Protein AF-A0A2Z6MGK1-F1 (afdb_monomer)

Mean predicted aligned error: 8.7 Å

Organism: Trifolium subterraneum (NCBI:txid3900)

Nearest PDB structures (foldseek):
  9im6-assembly1_A  TM=7.424E-01  e=1.463E-05  Homo sapiens
  3w3z-assembly1_A  TM=7.748E-01  e=2.258E-05  Saccharomyces cerevisiae S288C
  3w3u-assembly1_A  TM=7.635E-01  e=3.017E-05  Saccharomyces cerevisiae S288C
  4zj7-assembly1_A  TM=7.653E-01  e=4.438E-05  Saccharomyces cerevisiae S288C
  3w3w-assembly1_A  TM=7.683E-01  e=4.438E-05  Saccharomyces cerevisiae S288C

Structure (mmCIF, N/CA/C/O backbone):
data_AF-A0A2Z6MGK1-F1
#
_entry.id   AF-A0A2Z6MGK1-F1
#
loop_
_atom_site.group_PDB
_atom_site.id
_atom_site.type_symbol
_atom_site.label_atom_id
_atom_site.label_alt_id
_atom_site.label_comp_id
_atom_site.label_asym_id
_atom_site.label_entity_id
_atom_site.label_seq_id
_atom_site.pdbx_PDB_ins_code
_atom_site.Cartn_x
_atom_site.Cartn_y
_atom_site.Cartn_z
_atom_site.occupancy
_atom_site.B_iso_or_equiv
_atom_site.auth_seq_id
_atom_site.auth_comp_id
_atom_site.auth_asym_id
_atom_site.auth_atom_id
_atom_site.pdbx_PDB_model_num
ATOM 1 N N . MET A 1 1 ? -13.375 19.382 -3.356 1.00 45.50 1 MET A N 1
ATOM 2 C CA . MET A 1 1 ? -12.103 20.126 -3.202 1.00 45.50 1 MET A CA 1
ATOM 3 C C . MET A 1 1 ? -10.898 19.274 -3.590 1.00 45.50 1 MET A C 1
ATOM 5 O O . MET A 1 1 ? -10.091 19.755 -4.365 1.00 45.50 1 MET A O 1
ATOM 9 N N . MET A 1 2 ? -10.796 18.005 -3.173 1.00 50.22 2 MET A N 1
ATOM 10 C CA . MET A 1 2 ? -9.669 17.155 -3.601 1.00 50.22 2 MET A CA 1
ATOM 11 C C . MET A 1 2 ? -9.679 16.701 -5.052 1.00 50.22 2 MET A C 1
ATOM 13 O O . MET A 1 2 ? -8.618 16.703 -5.658 1.00 50.22 2 MET A O 1
ATOM 17 N N . VAL A 1 3 ? -10.850 16.485 -5.656 1.00 50.69 3 VAL A N 1
ATOM 18 C CA . VAL A 1 3 ? -10.942 16.328 -7.119 1.00 50.69 3 VAL A CA 1
ATOM 19 C C . VAL A 1 3 ? -10.303 17.524 -7.834 1.00 50.69 3 VAL A C 1
ATOM 21 O O . VAL A 1 3 ? -9.655 17.346 -8.855 1.00 50.69 3 VAL A O 1
ATOM 24 N N . ALA A 1 4 ? -10.397 18.737 -7.271 1.00 45.44 4 ALA A N 1
ATOM 25 C CA . ALA A 1 4 ? -9.738 19.919 -7.823 1.00 45.44 4 ALA A CA 1
ATOM 26 C C . ALA A 1 4 ? -8.224 19.935 -7.553 1.00 45.44 4 ALA A C 1
ATOM 28 O O . ALA A 1 4 ? -7.493 20.361 -8.430 1.00 45.44 4 ALA A O 1
ATOM 29 N N . VAL A 1 5 ? -7.733 19.432 -6.411 1.00 57.56 5 VAL A N 1
ATOM 30 C CA . VAL A 1 5 ? -6.284 19.297 -6.141 1.00 57.56 5 VAL A CA 1
ATOM 31 C C . VAL A 1 5 ? -5.652 18.265 -7.079 1.00 57.56 5 VAL A C 1
ATOM 33 O O . VAL A 1 5 ? -4.648 18.567 -7.715 1.00 57.56 5 VAL A O 1
ATOM 36 N N . PHE A 1 6 ? -6.274 17.097 -7.257 1.00 56.59 6 PHE A N 1
ATOM 37 C CA . PHE A 1 6 ? -5.811 16.079 -8.206 1.00 56.59 6 PHE A CA 1
ATOM 38 C C . PHE A 1 6 ? -5.975 16.520 -9.672 1.00 56.59 6 PHE A C 1
ATOM 40 O O . PHE A 1 6 ? -5.095 16.264 -10.491 1.00 56.59 6 PHE A O 1
ATOM 47 N N . SER A 1 7 ? -7.030 17.277 -10.004 1.00 52.50 7 SER A N 1
ATOM 48 C CA . SER A 1 7 ? -7.191 17.879 -11.341 1.00 52.50 7 SER A CA 1
ATOM 49 C C . SER A 1 7 ? -6.194 19.015 -11.611 1.00 52.50 7 SER A C 1
ATOM 51 O O . SER A 1 7 ? -5.729 19.158 -12.738 1.00 52.50 7 SER A O 1
ATOM 53 N N . LEU A 1 8 ? -5.832 19.810 -10.597 1.00 50.56 8 LEU A N 1
ATOM 54 C CA . LEU A 1 8 ? -4.801 20.852 -10.693 1.00 50.56 8 LEU A CA 1
ATOM 55 C C . LEU A 1 8 ? -3.413 20.234 -10.851 1.00 50.56 8 LEU A C 1
ATOM 57 O O . LEU A 1 8 ? -2.628 20.698 -11.670 1.00 50.56 8 LEU A O 1
ATOM 61 N N . LEU A 1 9 ? -3.139 19.143 -10.140 1.00 55.28 9 LEU A N 1
ATOM 62 C CA . LEU A 1 9 ? -1.920 18.360 -10.308 1.00 55.28 9 LEU A CA 1
ATOM 63 C C . LEU A 1 9 ? -1.792 17.788 -11.732 1.00 55.28 9 LEU A C 1
ATOM 65 O O . LEU A 1 9 ? -0.699 17.766 -12.285 1.00 55.28 9 LEU A O 1
ATOM 69 N N . HIS A 1 10 ? -2.901 17.414 -12.377 1.00 52.56 10 HIS A N 1
ATOM 70 C CA . HIS A 1 10 ? -2.896 16.987 -13.780 1.00 52.56 10 HIS A CA 1
ATOM 71 C C . HIS A 1 10 ? -2.558 18.100 -14.793 1.00 52.56 10 HIS A C 1
ATOM 73 O O . HIS A 1 10 ? -2.138 17.780 -15.905 1.00 52.56 10 HIS A O 1
ATOM 79 N N . GLY A 1 11 ? -2.743 19.378 -14.436 1.00 51.94 11 GLY A N 1
ATOM 80 C CA . GLY A 1 11 ? -2.541 20.532 -15.324 1.00 51.94 11 GLY A CA 1
ATOM 81 C C . GLY A 1 11 ? -1.277 21.367 -15.071 1.00 51.94 11 GLY A C 1
ATOM 82 O O . GLY A 1 11 ? -0.992 22.260 -15.866 1.00 51.94 11 GLY A O 1
ATOM 83 N N . TYR A 1 12 ? -0.534 21.112 -13.990 1.00 55.19 12 TYR A N 1
ATOM 84 C CA . TYR A 1 12 ? 0.643 21.895 -13.582 1.00 55.19 12 TYR A CA 1
ATOM 85 C C . TYR A 1 12 ? 1.981 21.223 -13.936 1.00 55.19 12 TYR A C 1
ATOM 87 O O . TYR A 1 12 ? 2.057 20.020 -14.189 1.00 55.19 12 TYR A O 1
ATOM 95 N N . GLU A 1 13 ? 3.062 22.013 -13.935 1.00 56.56 13 GLU A N 1
ATOM 96 C CA . GLU A 1 13 ? 4.429 21.497 -14.055 1.00 56.56 13 GLU A CA 1
ATOM 97 C C . GLU A 1 13 ? 4.721 20.437 -12.990 1.00 56.56 13 GLU A C 1
ATOM 99 O O . GLU A 1 13 ? 4.390 20.589 -11.810 1.00 56.56 13 GLU A O 1
ATOM 104 N N . ARG A 1 14 ? 5.422 19.375 -13.405 1.00 63.38 14 ARG A N 1
ATOM 105 C CA . ARG A 1 14 ? 5.748 18.236 -12.539 1.00 63.38 14 ARG A CA 1
ATOM 106 C C . ARG A 1 14 ? 6.573 18.617 -11.292 1.00 63.38 14 ARG A C 1
ATOM 108 O O . ARG A 1 14 ? 6.622 17.859 -10.328 1.00 63.38 14 ARG A O 1
ATOM 115 N N . SER A 1 15 ? 7.179 19.801 -11.286 1.00 66.19 15 S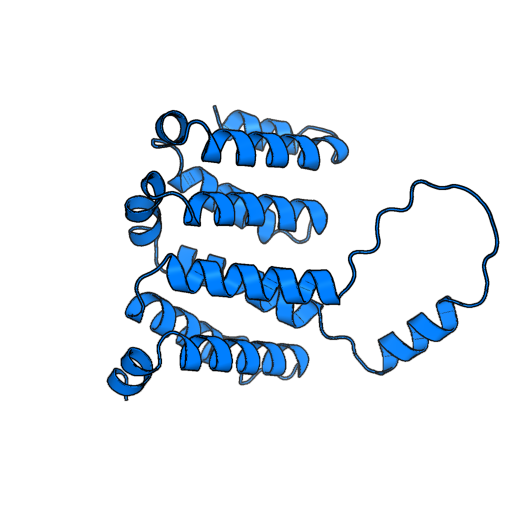ER A N 1
ATOM 116 C CA . SER A 1 15 ? 7.932 20.377 -10.167 1.00 66.19 15 SER A CA 1
ATOM 117 C C . SER A 1 15 ? 7.080 20.608 -8.908 1.00 66.19 15 SER A C 1
ATOM 119 O O . SER A 1 15 ? 7.596 20.508 -7.795 1.00 66.19 15 SER A O 1
ATOM 121 N N . TYR A 1 16 ? 5.770 20.850 -9.045 1.00 74.06 16 TYR A N 1
ATOM 122 C CA . TYR A 1 16 ? 4.895 21.160 -7.906 1.00 74.06 16 TYR A CA 1
ATOM 123 C C . TYR A 1 16 ? 4.369 19.934 -7.154 1.00 74.06 16 TYR A C 1
ATOM 125 O O . TYR A 1 16 ? 3.950 20.074 -6.002 1.00 74.06 16 TYR A O 1
ATOM 133 N N . PHE A 1 17 ? 4.414 18.735 -7.751 1.00 76.94 17 PHE A N 1
ATOM 134 C CA . PHE A 1 17 ? 3.901 17.513 -7.114 1.00 76.94 17 PHE A CA 1
ATOM 135 C C . PHE A 1 17 ? 4.553 17.251 -5.763 1.00 76.94 17 PHE A C 1
ATOM 137 O O . PHE A 1 17 ? 3.863 16.905 -4.805 1.00 76.94 17 PHE A O 1
ATOM 144 N N . LYS A 1 18 ? 5.870 17.460 -5.670 1.00 80.69 18 LYS A N 1
ATOM 145 C CA . LYS A 1 18 ? 6.619 17.214 -4.440 1.00 80.69 18 LYS A CA 1
ATOM 146 C C . LYS A 1 18 ? 6.103 18.055 -3.278 1.00 80.69 18 LYS A C 1
ATOM 148 O O . LYS A 1 18 ? 5.791 17.525 -2.213 1.00 80.69 18 LYS A O 1
ATOM 153 N N . SER A 1 19 ? 5.968 19.357 -3.507 1.00 82.94 19 SER A N 1
ATOM 154 C CA . SER A 1 19 ? 5.440 20.285 -2.509 1.00 82.94 19 SER A CA 1
ATOM 155 C C . SER A 1 19 ? 3.975 19.987 -2.193 1.00 82.94 19 SER A C 1
ATOM 157 O O . SER A 1 19 ? 3.603 19.976 -1.026 1.00 82.94 19 SER A O 1
ATOM 159 N N . ALA A 1 20 ? 3.155 19.679 -3.201 1.00 85.06 20 ALA A N 1
ATOM 160 C CA . ALA A 1 20 ? 1.738 19.380 -3.007 1.00 85.06 20 ALA A CA 1
ATOM 161 C C . ALA A 1 20 ? 1.513 18.133 -2.136 1.00 85.06 20 ALA A C 1
ATOM 163 O O . ALA A 1 20 ? 0.765 18.201 -1.163 1.00 85.06 20 ALA A O 1
ATOM 164 N N . PHE A 1 21 ? 2.188 17.016 -2.430 1.00 89.06 21 PHE A N 1
ATOM 165 C CA . PHE A 1 21 ? 2.108 15.819 -1.588 1.00 89.06 21 PHE A CA 1
ATOM 166 C C . PHE A 1 21 ? 2.680 16.065 -0.192 1.00 89.06 21 PHE A C 1
ATOM 168 O O . PHE A 1 21 ? 2.084 15.624 0.787 1.00 89.06 21 PHE A O 1
ATOM 175 N N . GLY A 1 22 ? 3.773 16.827 -0.081 1.00 87.81 22 GLY A N 1
ATOM 176 C CA . GLY A 1 22 ? 4.326 17.229 1.212 1.00 87.81 22 GLY A CA 1
ATOM 177 C C . GLY A 1 22 ? 3.323 17.998 2.079 1.00 87.81 22 GLY A C 1
ATOM 178 O O . GLY A 1 22 ? 3.182 17.699 3.263 1.00 87.81 22 GLY A O 1
ATOM 179 N N . GLU A 1 23 ? 2.586 18.952 1.505 1.00 89.31 23 GLU A N 1
ATOM 180 C CA . GLU A 1 23 ? 1.540 19.692 2.222 1.00 89.31 23 GLU A CA 1
ATOM 181 C C . GLU A 1 23 ? 0.312 18.824 2.535 1.00 89.31 23 GLU A C 1
ATOM 183 O O . GLU A 1 23 ? -0.246 18.933 3.625 1.00 89.31 23 GLU A O 1
ATOM 188 N N . LEU A 1 24 ? -0.083 17.913 1.638 1.00 91.00 24 LEU A N 1
ATOM 189 C CA . LEU A 1 24 ? -1.175 16.969 1.905 1.00 91.00 24 LEU A CA 1
ATOM 190 C C . LEU A 1 24 ? -0.844 16.018 3.058 1.00 91.00 24 LEU A C 1
ATOM 192 O O . LEU A 1 24 ? -1.697 15.797 3.913 1.00 91.00 24 LEU A O 1
ATOM 196 N N . ILE A 1 25 ? 0.385 15.499 3.119 1.00 91.25 25 ILE A N 1
ATOM 197 C CA . ILE A 1 25 ? 0.849 14.655 4.228 1.00 91.25 25 ILE A CA 1
ATOM 198 C C . ILE A 1 25 ? 0.766 15.435 5.545 1.00 91.25 25 ILE A C 1
ATOM 200 O O . ILE A 1 25 ? 0.183 14.947 6.511 1.00 91.25 25 ILE A O 1
ATOM 204 N N . LYS A 1 26 ? 1.273 16.677 5.575 1.00 91.31 26 LYS A N 1
ATOM 205 C CA . LYS A 1 26 ? 1.176 17.545 6.761 1.00 91.31 26 LYS A CA 1
ATOM 206 C C . LYS A 1 26 ? -0.276 17.802 7.165 1.00 91.31 26 LYS A C 1
ATOM 208 O O . LYS A 1 26 ? -0.586 17.746 8.350 1.00 91.31 26 LYS A O 1
ATOM 213 N N . LEU A 1 27 ? -1.157 18.072 6.200 1.00 91.44 27 LEU A N 1
ATOM 214 C CA . LEU A 1 27 ? -2.574 18.336 6.451 1.00 91.44 27 LEU A CA 1
ATOM 215 C C . LEU A 1 27 ? -3.288 17.107 7.019 1.00 91.44 27 LEU A C 1
ATOM 217 O O . LEU A 1 27 ? -4.038 17.240 7.981 1.00 91.44 27 LEU A O 1
ATOM 221 N N . VAL A 1 28 ? -3.036 15.924 6.453 1.00 92.31 28 VAL A N 1
ATOM 222 C CA . VAL A 1 28 ? -3.571 14.648 6.949 1.00 92.31 28 VAL A CA 1
ATOM 223 C C . VAL A 1 28 ? -3.164 14.422 8.400 1.00 92.31 28 VAL A C 1
ATOM 225 O O . VAL A 1 28 ? -4.015 14.068 9.210 1.00 92.31 28 VAL A O 1
ATOM 228 N N . SER A 1 29 ? -1.903 14.681 8.749 1.00 90.12 29 SER A N 1
ATOM 229 C CA . SER A 1 29 ? -1.419 14.526 10.123 1.00 90.12 29 SER A CA 1
ATOM 230 C C . SER A 1 29 ? -1.933 15.600 11.087 1.00 90.12 29 SER A C 1
ATOM 232 O O . SER A 1 29 ? -2.137 15.303 12.260 1.00 90.12 29 SER A O 1
ATOM 234 N N . ALA A 1 30 ? -2.113 16.842 10.630 1.00 92.62 30 ALA A N 1
ATOM 235 C CA . ALA A 1 30 ? -2.517 17.954 11.489 1.00 92.62 30 ALA A CA 1
ATOM 236 C C . ALA A 1 30 ? -4.033 18.009 11.723 1.00 92.62 30 ALA A C 1
ATOM 238 O O . ALA A 1 30 ? -4.471 18.260 12.840 1.00 92.62 30 ALA A O 1
ATOM 239 N N . GLU A 1 31 ? -4.830 17.784 10.676 1.00 92.12 31 GLU A N 1
ATOM 240 C CA . GLU A 1 31 ? -6.279 18.011 10.677 1.00 92.12 31 GLU A CA 1
ATOM 241 C C . GLU A 1 31 ? -7.048 16.871 9.966 1.00 92.12 31 GLU A C 1
ATOM 243 O O . GLU A 1 31 ? -7.826 17.119 9.033 1.00 92.12 31 GLU A O 1
ATOM 248 N N . PRO A 1 32 ? -6.895 15.597 10.392 1.00 90.00 32 PRO A N 1
ATOM 249 C CA . PRO A 1 32 ? -7.557 14.462 9.740 1.00 90.00 32 PRO A CA 1
ATOM 250 C C . PRO A 1 32 ? -9.088 14.583 9.739 1.00 90.00 32 PRO A C 1
ATOM 252 O O . PRO A 1 32 ? -9.760 14.128 8.811 1.00 90.00 32 PRO A O 1
ATOM 255 N N . GLY A 1 33 ? -9.661 15.262 10.738 1.00 89.69 33 GLY A N 1
ATOM 256 C CA . GLY A 1 33 ? -11.102 15.500 10.832 1.00 89.69 33 GLY A CA 1
ATOM 257 C C . GLY A 1 33 ? -11.686 16.247 9.626 1.00 89.69 33 GLY A C 1
ATOM 258 O O . GLY A 1 33 ? -12.793 15.921 9.196 1.00 89.69 33 GLY A O 1
ATOM 259 N N . LEU A 1 34 ? -10.938 17.187 9.034 1.00 88.62 34 LEU A N 1
ATOM 260 C CA . LEU A 1 34 ? -11.378 17.945 7.853 1.00 88.62 34 LEU A CA 1
ATOM 261 C C . LEU A 1 34 ? -11.441 17.079 6.592 1.00 88.62 34 LEU A C 1
ATOM 263 O O . LEU A 1 34 ? -12.236 17.339 5.687 1.00 88.62 34 LEU A O 1
ATOM 267 N N . LEU A 1 35 ? -10.601 16.048 6.534 1.00 89.38 35 LEU A N 1
ATOM 268 C CA . LEU A 1 35 ? -10.462 15.174 5.375 1.00 89.38 35 LEU A CA 1
ATOM 269 C C . LEU A 1 35 ? -11.337 13.928 5.467 1.00 89.38 35 LEU A C 1
ATOM 271 O O . LEU A 1 35 ? -11.578 13.299 4.439 1.00 89.38 35 LEU A O 1
ATOM 275 N N . LYS A 1 36 ? -11.861 13.603 6.656 1.00 88.88 36 LYS A N 1
ATOM 276 C CA . LYS A 1 36 ? -12.660 12.400 6.933 1.00 88.88 36 LYS A CA 1
ATOM 277 C C . LYS A 1 36 ? -13.704 12.048 5.859 1.00 88.88 36 LYS A C 1
ATOM 279 O O . LYS A 1 36 ? -13.751 10.879 5.480 1.00 88.88 36 LYS A O 1
ATOM 284 N N . PRO A 1 37 ? -14.500 12.993 5.311 1.00 89.50 37 PRO A N 1
ATOM 285 C CA . PRO A 1 37 ? -15.494 12.671 4.280 1.00 89.50 37 PRO A CA 1
ATOM 286 C C . PRO A 1 37 ? -14.901 12.179 2.954 1.00 89.50 37 PRO A C 1
ATOM 288 O O . PRO A 1 37 ? -15.619 11.605 2.146 1.00 89.50 37 PRO A O 1
ATOM 291 N N . TYR A 1 38 ? -13.616 12.430 2.719 1.00 89.94 38 TYR A N 1
ATOM 292 C CA . TYR A 1 38 ? -12.948 12.216 1.442 1.00 89.94 38 TYR A CA 1
ATOM 293 C C . TYR A 1 38 ? -11.796 11.206 1.521 1.00 89.94 38 TYR A C 1
ATOM 295 O O . TYR A 1 38 ? -11.180 10.908 0.505 1.00 89.94 38 TYR A O 1
ATOM 303 N N . MET A 1 39 ? -11.472 10.692 2.711 1.00 90.00 39 MET A N 1
ATOM 304 C CA . MET A 1 39 ? -10.295 9.845 2.932 1.00 90.00 39 MET A CA 1
ATOM 305 C C . MET A 1 39 ? -10.276 8.585 2.058 1.00 90.00 39 MET A C 1
ATOM 307 O O . MET A 1 39 ? -9.217 8.197 1.578 1.00 90.00 39 MET A O 1
ATOM 311 N N . SER A 1 40 ? -11.431 7.960 1.817 1.00 92.19 40 SER A N 1
ATOM 312 C CA . SER A 1 40 ? -11.501 6.794 0.926 1.00 92.19 40 SER A CA 1
ATOM 313 C C . SER A 1 40 ? -11.075 7.161 -0.497 1.00 92.19 40 SER A C 1
ATOM 315 O O . SER A 1 40 ? -10.244 6.474 -1.088 1.00 92.19 40 SER A O 1
ATOM 317 N N . ASP A 1 41 ? -11.595 8.270 -1.025 1.00 91.50 41 ASP A N 1
ATOM 318 C CA . ASP A 1 41 ? -11.249 8.749 -2.366 1.00 91.50 41 ASP A CA 1
ATOM 319 C C . ASP A 1 41 ? -9.771 9.154 -2.436 1.00 91.50 41 ASP A C 1
ATO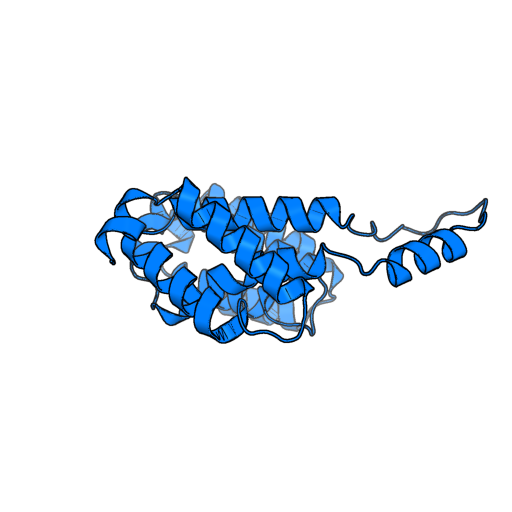M 321 O O . ASP A 1 41 ? -9.097 8.817 -3.401 1.00 91.50 41 ASP A O 1
ATOM 325 N N . MET A 1 42 ? -9.221 9.765 -1.375 1.00 92.44 42 MET A N 1
ATOM 326 C CA . MET A 1 42 ? -7.783 10.069 -1.292 1.00 92.44 42 MET A CA 1
ATOM 327 C C . MET A 1 42 ? -6.914 8.841 -1.465 1.00 92.44 42 MET A C 1
ATOM 329 O O . MET A 1 42 ? -5.933 8.892 -2.200 1.00 92.44 42 MET A O 1
ATOM 333 N N . VAL A 1 43 ? -7.241 7.764 -0.747 1.00 94.94 43 VAL A N 1
ATOM 334 C CA . VAL A 1 43 ? -6.466 6.526 -0.807 1.00 94.94 43 VAL A CA 1
ATOM 335 C C . VAL A 1 43 ? -6.514 5.967 -2.223 1.00 94.94 43 VAL A C 1
ATOM 337 O O . VAL A 1 43 ? -5.478 5.566 -2.743 1.00 94.94 43 VAL A O 1
ATOM 340 N N . LEU A 1 44 ? -7.683 5.985 -2.868 1.00 94.81 44 LEU A N 1
ATOM 341 C CA . LEU A 1 44 ? -7.848 5.500 -4.237 1.00 94.81 44 LEU A CA 1
ATOM 342 C C . LEU A 1 44 ? -7.084 6.354 -5.258 1.00 94.81 44 LEU A C 1
ATOM 344 O O . LEU A 1 44 ? -6.351 5.795 -6.074 1.00 94.81 44 LEU A O 1
ATOM 348 N N . ASP A 1 45 ? -7.208 7.679 -5.181 1.00 92.0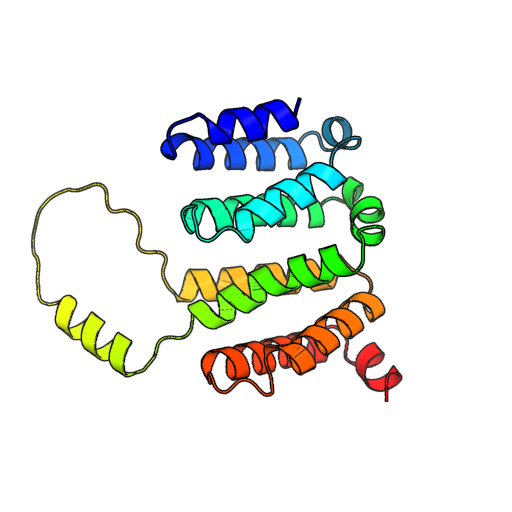6 45 ASP A N 1
ATOM 349 C CA . ASP A 1 45 ? -6.535 8.623 -6.078 1.00 92.06 45 ASP A CA 1
ATOM 350 C C . ASP A 1 45 ? -5.009 8.537 -5.920 1.00 92.06 45 ASP A C 1
ATOM 352 O O . ASP A 1 45 ? -4.266 8.417 -6.898 1.00 92.06 45 ASP A O 1
ATOM 356 N N . ALA A 1 46 ? -4.521 8.535 -4.676 1.00 94.00 46 ALA A N 1
ATOM 357 C CA . ALA A 1 46 ? -3.098 8.423 -4.378 1.00 94.00 46 ALA A CA 1
ATOM 358 C C . ALA A 1 46 ? -2.529 7.061 -4.803 1.00 94.00 46 ALA A C 1
ATOM 360 O O . ALA A 1 46 ? -1.440 7.000 -5.377 1.00 94.00 46 ALA A O 1
ATOM 361 N N . LEU A 1 47 ? -3.277 5.973 -4.595 1.00 95.88 47 LEU A N 1
ATOM 362 C CA . LEU A 1 47 ? -2.902 4.639 -5.060 1.00 95.88 47 LEU A CA 1
ATOM 363 C C . LEU A 1 47 ? -2.833 4.572 -6.589 1.00 95.88 47 LEU A C 1
ATOM 365 O O . LEU A 1 47 ? -1.869 4.040 -7.133 1.00 95.88 47 LEU A O 1
ATOM 369 N N . GLN A 1 48 ? -3.797 5.166 -7.293 1.00 93.38 48 GLN A N 1
ATOM 370 C CA . GLN A 1 48 ? -3.778 5.231 -8.753 1.00 93.38 48 GLN A CA 1
ATOM 371 C C . GLN A 1 48 ? -2.549 5.988 -9.278 1.00 93.38 48 GLN A C 1
ATOM 373 O O . GLN A 1 48 ? -1.954 5.580 -10.277 1.00 93.38 48 GLN A O 1
ATOM 378 N N . ILE A 1 49 ? -2.131 7.064 -8.604 1.00 91.38 49 ILE A N 1
ATOM 379 C CA . ILE A 1 49 ? -0.897 7.787 -8.947 1.00 91.38 49 ILE A CA 1
ATOM 380 C C . ILE A 1 49 ? 0.335 6.925 -8.655 1.00 91.38 49 ILE A C 1
ATOM 382 O O . ILE A 1 49 ? 1.230 6.849 -9.496 1.00 91.38 49 ILE A O 1
ATOM 386 N N . ALA A 1 50 ? 0.374 6.241 -7.509 1.00 93.25 50 ALA A N 1
ATOM 387 C CA . ALA A 1 50 ? 1.481 5.366 -7.125 1.00 93.25 50 ALA A CA 1
ATOM 388 C C . ALA A 1 50 ? 1.688 4.186 -8.096 1.00 93.25 50 ALA A C 1
ATOM 390 O O . ALA A 1 50 ? 2.814 3.727 -8.285 1.00 93.25 50 ALA A O 1
ATOM 391 N N . GLU A 1 51 ? 0.622 3.714 -8.742 1.00 92.56 51 GLU A N 1
ATOM 392 C CA . GLU A 1 51 ? 0.660 2.630 -9.731 1.00 92.56 51 GLU A CA 1
ATOM 393 C C . GLU A 1 51 ? 0.991 3.096 -11.158 1.00 92.56 51 GLU A C 1
ATOM 395 O O . GLU A 1 51 ? 1.321 2.272 -12.015 1.00 92.56 51 GLU A O 1
ATOM 400 N N . ASN A 1 52 ? 0.900 4.397 -11.440 1.00 88.19 52 ASN A N 1
ATOM 401 C CA . ASN A 1 52 ? 1.017 4.929 -12.791 1.00 88.19 52 ASN A CA 1
ATOM 402 C C . ASN A 1 52 ? 2.486 5.060 -13.227 1.00 88.19 52 ASN A C 1
ATOM 404 O O . ASN A 1 52 ? 3.208 5.951 -12.786 1.00 88.19 52 ASN A O 1
ATOM 408 N N . SER A 1 53 ? 2.923 4.227 -14.173 1.00 85.25 53 SER A N 1
ATOM 409 C CA . SER A 1 53 ? 4.282 4.284 -14.734 1.00 85.25 53 SER A CA 1
ATOM 410 C C . SER A 1 53 ? 4.562 5.524 -15.603 1.00 85.25 53 SER A C 1
ATOM 412 O O . SER A 1 53 ? 5.693 5.719 -16.032 1.00 85.25 53 SER A O 1
ATOM 414 N N . GLY A 1 54 ? 3.555 6.355 -15.893 1.00 81.44 54 GLY A N 1
ATOM 415 C CA . GLY A 1 54 ? 3.680 7.598 -16.664 1.00 81.44 54 GLY A CA 1
ATOM 416 C C . GLY A 1 54 ? 4.090 8.835 -15.849 1.00 81.44 54 GLY A C 1
ATOM 417 O O . GLY A 1 54 ? 4.358 9.889 -16.441 1.00 81.44 54 GLY A O 1
ATOM 418 N N . VAL A 1 55 ? 4.141 8.731 -14.515 1.00 83.50 55 VAL A N 1
ATOM 419 C CA . VAL A 1 55 ? 4.650 9.781 -13.611 1.00 83.50 55 VAL A CA 1
ATOM 420 C C . VAL A 1 55 ? 6.002 9.378 -13.011 1.00 83.50 55 VAL A C 1
ATOM 422 O O . VAL A 1 55 ? 6.368 8.205 -13.038 1.00 83.50 55 VAL A O 1
ATOM 425 N N . SER A 1 56 ? 6.765 10.349 -12.496 1.00 85.56 56 SER A N 1
ATOM 426 C CA . SER A 1 56 ? 8.107 10.086 -11.956 1.00 85.56 56 SER A CA 1
ATOM 427 C C . SER A 1 56 ? 8.072 9.203 -10.707 1.00 85.56 56 SER A C 1
ATOM 429 O O . SER A 1 56 ? 7.121 9.261 -9.926 1.00 85.56 56 SER A O 1
ATOM 431 N N . ASP A 1 57 ? 9.141 8.436 -10.486 1.00 86.12 57 ASP A N 1
ATOM 432 C CA . ASP A 1 57 ? 9.285 7.534 -9.335 1.00 86.12 57 ASP A CA 1
ATOM 433 C C . ASP A 1 57 ? 9.113 8.260 -7.992 1.00 86.12 57 ASP A C 1
ATOM 435 O O . ASP A 1 57 ? 8.385 7.777 -7.125 1.00 86.12 57 ASP A O 1
ATOM 439 N N . GLU A 1 58 ? 9.688 9.459 -7.858 1.00 86.75 58 GLU A N 1
ATOM 440 C CA . GLU A 1 58 ? 9.508 10.339 -6.694 1.00 86.75 58 GLU A CA 1
ATOM 441 C C . GLU A 1 58 ? 8.025 10.691 -6.478 1.00 86.75 58 GLU A C 1
ATOM 443 O O . GLU A 1 58 ? 7.524 10.638 -5.357 1.00 86.75 58 GLU A O 1
ATOM 448 N N . THR A 1 59 ? 7.281 11.000 -7.548 1.00 87.06 59 THR A N 1
ATOM 449 C CA . THR A 1 59 ? 5.848 11.327 -7.448 1.00 87.06 59 THR A CA 1
ATOM 450 C C . THR A 1 59 ? 5.042 10.116 -6.988 1.00 87.06 59 THR A C 1
ATOM 452 O O . THR A 1 59 ? 4.182 10.246 -6.119 1.00 87.06 59 THR A O 1
ATOM 455 N N . ARG A 1 60 ? 5.337 8.925 -7.527 1.00 91.06 60 ARG A N 1
ATOM 456 C CA . ARG A 1 60 ? 4.682 7.681 -7.094 1.00 91.06 60 ARG A CA 1
ATOM 457 C C . ARG A 1 60 ? 4.982 7.375 -5.630 1.00 91.06 60 ARG A C 1
ATOM 459 O O . ARG A 1 60 ? 4.071 7.010 -4.890 1.00 91.06 60 ARG A O 1
ATOM 466 N N . ARG A 1 61 ? 6.243 7.547 -5.211 1.00 92.12 61 ARG A N 1
ATOM 467 C CA . ARG A 1 61 ? 6.676 7.365 -3.821 1.00 92.12 61 ARG A CA 1
ATOM 468 C C . ARG A 1 61 ? 5.900 8.293 -2.897 1.00 92.12 61 ARG A C 1
ATOM 470 O O . ARG A 1 61 ? 5.291 7.806 -1.956 1.00 92.12 61 ARG A O 1
ATOM 477 N N . LEU A 1 62 ? 5.855 9.590 -3.194 1.00 91.94 62 LEU A N 1
ATOM 478 C CA . LEU A 1 62 ? 5.153 10.583 -2.377 1.00 91.94 62 LEU A CA 1
ATOM 479 C C . LEU A 1 62 ? 3.638 10.350 -2.317 1.00 91.94 62 LEU A C 1
ATOM 481 O O . LEU A 1 62 ? 3.033 10.500 -1.256 1.00 91.94 62 LEU A O 1
ATOM 485 N N . ALA A 1 63 ? 3.026 9.931 -3.426 1.00 93.38 63 ALA A N 1
ATOM 486 C CA . ALA A 1 63 ? 1.623 9.531 -3.430 1.00 93.38 63 ALA A CA 1
ATOM 487 C C . ALA A 1 63 ? 1.382 8.343 -2.489 1.00 93.38 63 ALA A C 1
ATOM 489 O O . ALA A 1 63 ? 0.439 8.350 -1.700 1.00 93.38 63 ALA A O 1
ATOM 490 N N . PHE A 1 64 ? 2.269 7.348 -2.503 1.00 96.50 64 PHE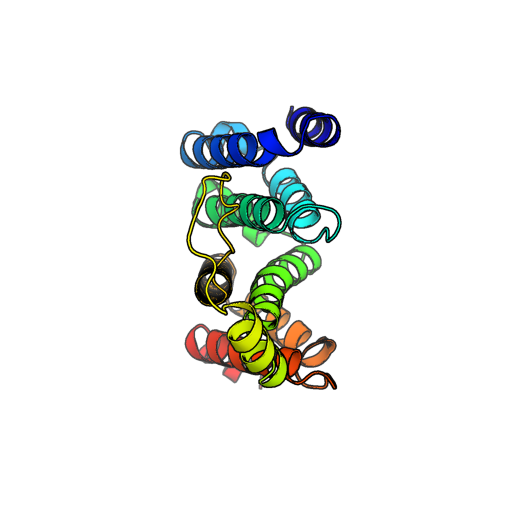 A N 1
ATOM 491 C CA . PHE A 1 64 ? 2.161 6.219 -1.587 1.00 96.50 64 PHE A CA 1
ATOM 492 C C . PHE A 1 64 ? 2.502 6.593 -0.134 1.00 96.50 64 PHE A C 1
ATOM 494 O O . PHE A 1 64 ? 1.877 6.079 0.790 1.00 96.50 64 PHE A O 1
ATOM 501 N N . GLU A 1 65 ? 3.424 7.534 0.095 1.00 95.56 65 GLU A N 1
ATOM 502 C CA . GLU A 1 65 ? 3.705 8.092 1.424 1.00 95.56 65 GLU A CA 1
ATOM 503 C C . GLU A 1 65 ? 2.481 8.776 2.031 1.00 95.56 65 GLU A C 1
ATOM 505 O O . GLU A 1 65 ? 2.250 8.622 3.228 1.00 95.56 65 GLU A O 1
ATOM 510 N N . LEU A 1 66 ? 1.661 9.458 1.224 1.00 95.62 66 LEU A N 1
ATOM 511 C CA . LEU A 1 66 ? 0.378 9.996 1.678 1.00 95.62 66 LEU A CA 1
ATOM 512 C C . LEU A 1 66 ? -0.541 8.885 2.196 1.00 95.62 66 LEU A C 1
ATOM 514 O O . LEU A 1 66 ? -1.095 9.015 3.286 1.00 95.62 66 LEU A O 1
ATOM 518 N N . VAL A 1 67 ? -0.647 7.767 1.473 1.00 97.25 67 VAL A N 1
ATOM 519 C CA . VAL A 1 67 ? -1.423 6.606 1.937 1.00 97.25 67 VAL A CA 1
ATOM 520 C C . VAL A 1 67 ? -0.842 6.043 3.237 1.00 97.25 67 VAL A C 1
ATOM 522 O O . VAL A 1 67 ? -1.589 5.764 4.172 1.00 97.25 67 VAL A O 1
ATOM 525 N N . MET A 1 68 ? 0.485 5.925 3.342 1.00 97.00 68 MET A N 1
ATOM 526 C CA . MET A 1 68 ? 1.137 5.466 4.573 1.00 97.00 68 MET A CA 1
ATOM 527 C C . MET A 1 68 ? 0.907 6.424 5.746 1.00 97.00 68 MET A C 1
ATOM 529 O O . MET A 1 68 ? 0.682 5.964 6.859 1.00 97.00 68 MET A O 1
ATOM 533 N N . ALA A 1 69 ? 0.919 7.738 5.529 1.00 95.69 69 ALA A N 1
ATOM 534 C CA . ALA A 1 69 ? 0.593 8.705 6.574 1.00 95.69 69 ALA A CA 1
ATOM 535 C C . ALA A 1 69 ? -0.847 8.511 7.075 1.00 95.69 69 ALA A C 1
ATOM 537 O O . ALA A 1 69 ? -1.100 8.579 8.272 1.00 95.69 69 ALA A O 1
ATOM 538 N N . MET A 1 70 ? -1.784 8.187 6.178 1.00 95.62 70 MET A N 1
ATOM 539 C CA . MET A 1 70 ? -3.159 7.864 6.563 1.00 95.62 70 MET A CA 1
ATOM 540 C C . MET A 1 70 ? -3.253 6.561 7.367 1.00 95.62 70 MET A C 1
ATOM 542 O O . MET A 1 70 ? -4.038 6.516 8.306 1.00 95.62 70 MET A O 1
ATOM 546 N N . THR A 1 71 ? -2.445 5.532 7.061 1.00 95.25 71 THR A N 1
ATOM 547 C CA . THR A 1 71 ? -2.419 4.271 7.842 1.00 95.25 71 THR A CA 1
ATOM 548 C C . THR A 1 71 ? -1.980 4.450 9.298 1.00 95.25 71 THR A C 1
ATOM 550 O O . THR A 1 71 ? -2.230 3.575 10.117 1.00 95.25 71 THR A O 1
ATOM 553 N N . GLU A 1 72 ? -1.308 5.554 9.631 1.00 93.06 72 GLU A N 1
ATOM 554 C CA . GLU A 1 72 ? -0.791 5.815 10.982 1.00 93.06 72 GLU A CA 1
ATOM 555 C C . GLU A 1 72 ? -1.791 6.549 11.883 1.00 93.06 72 GLU A C 1
ATOM 557 O O . GLU A 1 72 ? -1.537 6.732 13.076 1.00 93.06 72 GLU A O 1
ATOM 562 N N . LEU A 1 73 ? -2.917 6.989 11.322 1.00 93.31 73 LEU A N 1
ATOM 563 C CA . LEU A 1 73 ? -3.908 7.796 12.018 1.00 93.31 73 LEU A CA 1
ATOM 564 C C . LEU A 1 73 ? -5.097 6.945 12.438 1.00 93.31 73 LEU A C 1
ATOM 566 O O . LEU A 1 73 ? -5.780 6.355 11.602 1.00 93.31 73 LEU A O 1
ATOM 570 N N . LYS A 1 74 ? -5.419 6.982 13.732 1.00 91.69 74 LYS A N 1
ATOM 571 C CA . LYS A 1 74 ? -6.562 6.248 14.297 1.00 91.69 74 LYS A CA 1
ATOM 572 C C . LYS A 1 74 ? -7.895 6.675 13.688 1.00 91.69 74 LYS A C 1
ATOM 574 O O . LYS A 1 74 ? -8.841 5.898 13.612 1.00 91.69 74 LYS A O 1
ATOM 579 N N . GLU A 1 75 ? -7.982 7.923 13.239 1.00 92.31 75 GLU A N 1
ATOM 580 C CA . GLU A 1 75 ? -9.132 8.478 12.533 1.00 92.31 75 GLU A CA 1
ATOM 581 C C . GLU A 1 75 ? -9.406 7.758 11.204 1.00 92.31 75 GLU A C 1
ATOM 583 O O . GLU A 1 75 ? -10.551 7.753 10.741 1.00 92.31 75 GLU A O 1
ATOM 588 N N . CYS A 1 76 ? -8.375 7.144 10.613 1.00 92.56 76 CYS A N 1
ATOM 589 C CA . CYS A 1 76 ? -8.445 6.405 9.361 1.00 92.56 76 CYS A CA 1
ATOM 590 C C . CYS A 1 76 ? -8.709 4.907 9.559 1.00 92.56 76 CYS A C 1
ATOM 592 O O . CYS A 1 76 ? -9.186 4.288 8.612 1.00 92.56 76 CYS A O 1
ATOM 594 N N . ASP A 1 77 ? -8.462 4.323 10.740 1.00 92.69 77 ASP A N 1
ATOM 595 C CA . ASP A 1 77 ? -8.525 2.867 10.980 1.00 92.69 77 ASP A CA 1
ATOM 596 C C . ASP A 1 77 ? -9.812 2.235 10.435 1.00 92.69 77 ASP A C 1
ATOM 598 O O . ASP A 1 77 ? -9.781 1.305 9.629 1.00 92.69 77 ASP A O 1
ATOM 602 N N . GLN A 1 78 ? -10.971 2.785 10.813 1.00 92.81 78 GLN A N 1
ATOM 603 C CA . GLN A 1 78 ? -12.263 2.261 10.367 1.00 92.81 78 GLN A CA 1
ATOM 604 C C . GLN A 1 78 ? -12.431 2.360 8.843 1.00 92.81 78 GLN A C 1
ATOM 606 O O . GLN A 1 78 ? -13.022 1.474 8.229 1.00 92.81 78 GLN A O 1
ATOM 611 N N . MET A 1 79 ? -11.937 3.432 8.221 1.00 94.12 79 MET A N 1
ATOM 612 C CA . MET A 1 79 ? -11.983 3.591 6.768 1.00 94.12 79 MET A CA 1
ATOM 613 C C . MET A 1 79 ? -11.067 2.567 6.089 1.00 94.12 79 MET A C 1
ATOM 615 O O . MET A 1 79 ? -11.527 1.875 5.183 1.00 94.12 79 MET A O 1
ATOM 619 N N . 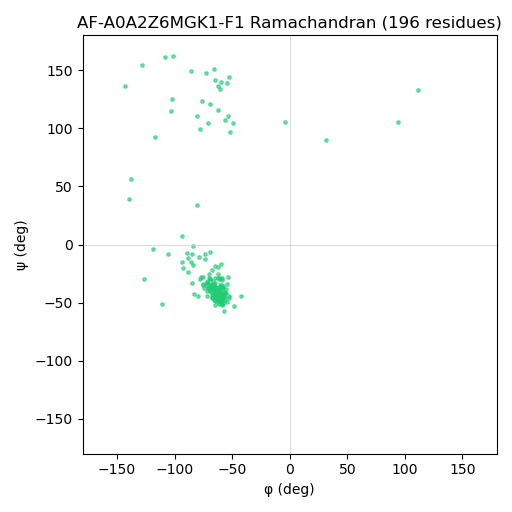MET A 1 80 ? -9.835 2.398 6.580 1.00 94.38 80 MET A N 1
ATOM 620 C CA . MET A 1 80 ? -8.868 1.438 6.042 1.00 94.38 80 MET A CA 1
ATOM 621 C C . MET A 1 80 ? -9.411 0.009 6.111 1.00 94.38 80 MET A C 1
ATOM 623 O O . MET A 1 80 ? -9.426 -0.694 5.101 1.00 94.38 80 MET A O 1
ATOM 627 N N . MET A 1 81 ? -9.969 -0.404 7.253 1.00 92.88 81 MET A N 1
ATOM 628 C CA . MET A 1 81 ? -10.550 -1.745 7.407 1.00 92.88 81 MET A CA 1
ATOM 629 C C . MET A 1 81 ? -11.695 -2.011 6.421 1.00 92.88 81 MET A C 1
ATOM 631 O O . MET A 1 81 ? -11.811 -3.124 5.896 1.00 92.88 81 MET A O 1
ATOM 635 N N . ASN A 1 82 ? -12.482 -0.979 6.106 1.00 93.69 82 ASN A N 1
ATOM 636 C CA . ASN A 1 82 ? -13.616 -1.050 5.185 1.00 93.69 82 ASN A CA 1
ATOM 637 C C . ASN A 1 82 ? -13.240 -0.902 3.703 1.00 93.69 82 ASN A C 1
ATOM 639 O O . ASN A 1 82 ? -14.127 -0.986 2.850 1.00 93.69 82 ASN A O 1
ATOM 643 N N . LEU A 1 83 ? -11.960 -0.705 3.367 1.00 95.31 83 LEU A N 1
ATOM 644 C CA . LEU A 1 83 ? -11.541 -0.667 1.969 1.00 95.31 83 LEU A CA 1
ATOM 645 C C . LEU A 1 83 ? -11.879 -1.994 1.266 1.00 95.31 83 LEU A C 1
ATOM 647 O O . LEU A 1 83 ? -11.658 -3.070 1.850 1.00 95.31 83 LEU A O 1
ATOM 651 N N . PRO A 1 84 ? -12.356 -1.936 0.004 1.00 95.81 84 PRO A N 1
ATOM 652 C CA . PRO A 1 84 ? -12.598 -3.123 -0.805 1.00 95.81 84 PRO A CA 1
ATOM 653 C C . PRO A 1 84 ? -11.363 -4.023 -0.865 1.00 95.81 84 PRO A C 1
ATOM 655 O O . PRO A 1 84 ? -10.238 -3.529 -0.924 1.00 95.81 84 PRO A O 1
ATOM 658 N N . TYR A 1 85 ? -11.573 -5.340 -0.891 1.00 95.81 85 TYR A N 1
ATOM 659 C CA . TYR A 1 85 ? -10.482 -6.319 -0.922 1.00 95.81 85 TYR A CA 1
ATOM 660 C C . TYR A 1 85 ? -9.486 -6.046 -2.060 1.00 95.81 85 TYR A C 1
ATOM 662 O O . TYR A 1 85 ? -8.289 -5.958 -1.811 1.00 95.81 85 TYR A O 1
ATOM 670 N N . GLU A 1 86 ? -9.986 -5.776 -3.269 1.00 96.00 86 GLU A N 1
ATOM 671 C CA . GLU A 1 86 ? -9.163 -5.433 -4.438 1.00 96.00 86 GLU A CA 1
ATOM 672 C C . GLU A 1 86 ? -8.278 -4.197 -4.203 1.00 96.00 86 GLU A C 1
ATOM 674 O O . GLU A 1 86 ? -7.120 -4.155 -4.616 1.00 96.00 86 GLU A O 1
ATOM 679 N N . THR A 1 87 ? -8.789 -3.191 -3.488 1.00 96.81 87 THR A N 1
ATOM 680 C CA . THR A 1 87 ? -7.995 -2.015 -3.114 1.00 96.81 87 THR A CA 1
ATOM 681 C C . THR A 1 87 ? -6.860 -2.404 -2.173 1.00 96.81 87 THR A C 1
ATOM 683 O O . THR A 1 87 ? -5.747 -1.915 -2.330 1.00 96.81 87 THR A O 1
ATOM 686 N N . VAL A 1 88 ? -7.102 -3.310 -1.223 1.00 97.31 88 VAL A N 1
ATOM 687 C CA . VAL A 1 88 ? -6.056 -3.791 -0.309 1.00 97.31 88 VAL A CA 1
ATOM 688 C C . VAL A 1 88 ? -5.011 -4.625 -1.049 1.00 97.31 88 VAL A C 1
ATOM 690 O O . VAL A 1 88 ? -3.821 -4.414 -0.835 1.00 97.31 88 VAL A O 1
ATOM 693 N N . VAL A 1 89 ? -5.414 -5.488 -1.986 1.00 97.50 89 VAL A N 1
ATOM 694 C CA . VAL A 1 89 ? -4.476 -6.209 -2.866 1.00 97.50 89 VAL A CA 1
ATOM 695 C C . VAL A 1 89 ? -3.554 -5.224 -3.585 1.00 97.50 89 VAL A C 1
ATOM 697 O O . VAL A 1 89 ? -2.330 -5.349 -3.519 1.00 97.50 89 VAL A O 1
ATOM 700 N N . ARG A 1 90 ? -4.127 -4.185 -4.198 1.00 97.56 90 ARG A N 1
ATOM 701 C CA . ARG A 1 90 ? -3.378 -3.117 -4.872 1.00 97.56 90 ARG A CA 1
ATOM 702 C C . ARG A 1 90 ? -2.427 -2.364 -3.939 1.00 97.56 90 ARG A C 1
ATOM 704 O O . ARG A 1 90 ? -1.275 -2.140 -4.307 1.00 97.56 90 ARG A O 1
ATOM 711 N N . LEU A 1 91 ? -2.856 -2.050 -2.713 1.00 97.94 91 LEU A N 1
ATOM 712 C CA . LEU A 1 91 ?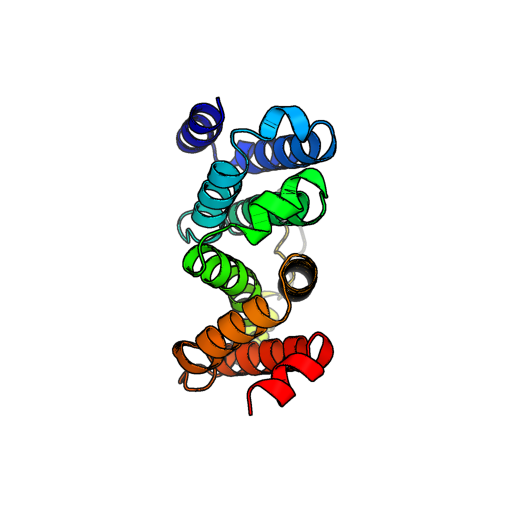 -1.993 -1.438 -1.695 1.00 97.94 91 LEU A CA 1
ATOM 713 C C . LEU A 1 91 ? -0.758 -2.294 -1.399 1.00 97.94 91 LEU A C 1
ATOM 715 O O . LEU A 1 91 ? 0.330 -1.742 -1.277 1.00 97.94 91 LEU A O 1
ATOM 719 N N . PHE A 1 92 ? -0.894 -3.620 -1.322 1.00 97.94 92 PHE A N 1
ATOM 720 C CA . PHE A 1 92 ? 0.240 -4.522 -1.092 1.00 97.94 92 PHE A CA 1
ATOM 721 C C . PHE A 1 92 ? 1.126 -4.711 -2.334 1.00 97.94 92 PHE A C 1
ATOM 723 O O . PHE A 1 92 ? 2.332 -4.913 -2.193 1.00 97.94 92 PHE A O 1
ATOM 730 N N . ILE A 1 93 ? 0.587 -4.589 -3.551 1.00 97.38 93 ILE A N 1
ATOM 731 C CA . ILE A 1 93 ? 1.382 -4.698 -4.787 1.00 97.38 93 ILE A CA 1
ATOM 732 C C . ILE A 1 93 ? 2.452 -3.605 -4.873 1.00 97.38 93 ILE A C 1
ATOM 734 O O . ILE A 1 93 ? 3.571 -3.890 -5.299 1.00 97.38 93 ILE A O 1
ATOM 738 N N . VAL A 1 94 ? 2.138 -2.363 -4.488 1.00 96.81 94 VAL A N 1
ATOM 739 C CA . VAL A 1 94 ? 3.074 -1.228 -4.605 1.00 96.81 94 VAL A CA 1
ATOM 740 C C . VAL A 1 94 ? 4.405 -1.477 -3.869 1.00 96.81 94 VAL A C 1
ATOM 742 O O . VAL A 1 94 ? 5.445 -1.448 -4.534 1.00 96.81 94 VAL A O 1
ATOM 745 N N . PRO A 1 95 ? 4.438 -1.769 -2.552 1.00 96.44 95 PRO A N 1
ATOM 746 C CA . PRO A 1 95 ? 5.690 -2.032 -1.854 1.00 96.44 95 PRO A CA 1
ATOM 747 C C . PRO A 1 95 ? 6.373 -3.312 -2.339 1.00 96.44 95 PRO A C 1
ATOM 749 O O . PRO A 1 95 ? 7.594 -3.325 -2.432 1.00 96.44 95 PRO A O 1
ATOM 752 N N . VAL A 1 96 ? 5.636 -4.362 -2.725 1.00 95.94 96 VAL A N 1
ATOM 753 C CA . VAL A 1 96 ? 6.261 -5.588 -3.255 1.00 95.94 96 VAL A CA 1
ATOM 754 C C . VAL A 1 96 ? 6.942 -5.320 -4.603 1.00 95.94 96 VAL A C 1
ATOM 756 O O . VAL A 1 96 ? 8.042 -5.812 -4.838 1.00 95.94 96 VAL A O 1
ATOM 759 N N . LYS A 1 97 ? 6.367 -4.473 -5.468 1.00 93.94 97 LYS A N 1
ATOM 760 C CA . LYS A 1 97 ? 7.040 -3.999 -6.691 1.00 93.94 97 LYS A CA 1
ATOM 761 C C . LYS A 1 97 ? 8.317 -3.218 -6.383 1.00 93.94 97 LYS A C 1
ATOM 763 O O . LYS A 1 97 ? 9.298 -3.389 -7.099 1.00 93.94 97 LYS A O 1
ATOM 768 N N . MET A 1 98 ? 8.343 -2.408 -5.324 1.00 93.38 98 MET A N 1
ATOM 769 C CA . MET A 1 98 ? 9.572 -1.717 -4.904 1.00 93.38 98 MET A CA 1
ATOM 770 C C . MET A 1 98 ? 10.678 -2.717 -4.532 1.00 93.38 98 MET A C 1
ATOM 772 O O . MET A 1 98 ? 11.823 -2.509 -4.920 1.00 93.38 98 MET A O 1
ATOM 776 N N . LEU A 1 99 ? 10.334 -3.844 -3.893 1.00 92.56 99 LEU A N 1
ATOM 777 C CA . LEU A 1 99 ? 11.293 -4.924 -3.601 1.00 92.56 99 LEU A CA 1
ATOM 778 C C . LEU A 1 99 ? 11.843 -5.599 -4.868 1.00 92.56 99 LEU A C 1
ATOM 780 O O . LEU A 1 99 ? 12.988 -6.041 -4.878 1.00 92.56 99 LEU A O 1
ATOM 784 N N . VAL A 1 100 ? 11.041 -5.696 -5.934 1.00 88.56 100 VAL A N 1
ATOM 785 C CA . VAL A 1 100 ? 11.499 -6.220 -7.234 1.00 88.56 100 VAL A CA 1
ATOM 786 C C . VAL A 1 100 ? 12.503 -5.259 -7.868 1.00 88.56 100 VAL A C 1
ATOM 788 O O . VAL A 1 100 ? 13.547 -5.688 -8.352 1.00 88.56 100 VAL A O 1
ATOM 791 N N . LEU A 1 101 ? 12.194 -3.959 -7.846 1.00 85.50 101 LEU A N 1
ATOM 792 C CA . LEU A 1 101 ? 13.015 -2.917 -8.466 1.00 85.50 101 LEU A CA 1
ATOM 793 C C . LEU A 1 101 ? 14.350 -2.701 -7.746 1.00 85.50 101 LEU A C 1
ATOM 795 O O . LEU A 1 101 ? 15.331 -2.357 -8.394 1.00 85.50 101 LEU A O 1
ATOM 799 N N . SER A 1 102 ? 14.411 -2.938 -6.433 1.00 85.69 102 SER A N 1
ATOM 800 C CA . SER A 1 102 ? 15.634 -2.744 -5.648 1.00 85.69 102 SER A CA 1
ATOM 801 C C . SER A 1 102 ? 16.714 -3.807 -5.872 1.00 85.69 102 SER A C 1
ATOM 803 O O . SER A 1 102 ? 17.818 -3.687 -5.345 1.00 85.69 102 SER A O 1
ATOM 805 N N . VAL A 1 103 ? 16.409 -4.883 -6.602 1.00 83.88 103 VAL A N 1
ATOM 806 C CA . VAL A 1 103 ? 17.366 -5.961 -6.861 1.00 83.88 103 VAL A CA 1
ATOM 807 C C . VAL A 1 103 ? 17.903 -5.837 -8.288 1.00 83.88 103 VAL A C 1
ATOM 809 O O . VAL A 1 103 ? 17.174 -5.997 -9.268 1.00 83.88 103 VAL A O 1
ATOM 812 N N . LYS A 1 104 ? 19.204 -5.563 -8.412 1.00 75.69 104 LYS A N 1
ATOM 813 C CA . LYS A 1 104 ? 19.905 -5.462 -9.701 1.00 75.69 104 LYS A CA 1
ATOM 814 C C . LYS A 1 104 ? 20.389 -6.817 -10.198 1.00 75.69 104 LYS A C 1
ATOM 816 O O . LYS A 1 104 ? 20.745 -7.697 -9.414 1.00 75.69 104 LYS A O 1
ATOM 821 N N . ASP A 1 105 ? 20.446 -6.967 -11.517 1.00 67.88 105 ASP A N 1
ATOM 822 C CA . ASP A 1 105 ? 21.172 -8.083 -12.116 1.00 67.88 105 ASP A CA 1
ATOM 823 C C . ASP A 1 105 ? 22.682 -7.855 -11.969 1.00 67.88 105 ASP A C 1
ATOM 825 O O . ASP A 1 105 ? 23.175 -6.731 -12.075 1.00 67.88 105 ASP A O 1
ATOM 829 N N . ASN A 1 106 ? 23.455 -8.935 -11.815 1.00 55.19 106 ASN A N 1
ATOM 830 C CA . ASN A 1 106 ? 24.923 -8.852 -11.755 1.00 55.19 106 ASN A CA 1
ATOM 831 C C . ASN A 1 106 ? 25.531 -8.104 -12.960 1.00 55.19 106 ASN A C 1
ATOM 833 O O . ASN A 1 106 ? 26.572 -7.472 -12.827 1.00 55.19 106 ASN A O 1
ATOM 837 N N . ARG A 1 107 ? 24.864 -8.134 -14.124 1.00 56.91 107 ARG A N 1
ATOM 838 C CA . ARG A 1 107 ? 25.292 -7.406 -15.330 1.00 56.91 107 ARG A CA 1
ATOM 839 C C . ARG A 1 107 ? 25.101 -5.890 -15.208 1.00 56.91 107 ARG A C 1
ATOM 841 O O . ARG A 1 107 ? 25.961 -5.145 -15.658 1.00 56.91 107 ARG A O 1
ATOM 848 N N . GLU A 1 108 ? 24.021 -5.442 -14.570 1.00 59.03 108 GLU A N 1
ATOM 849 C CA . GLU A 1 108 ? 23.728 -4.016 -14.348 1.00 59.03 108 GLU A CA 1
ATOM 850 C C . GLU A 1 108 ? 24.734 -3.402 -13.361 1.00 59.03 108 GLU A C 1
ATOM 852 O O . GLU A 1 108 ? 25.202 -2.282 -13.557 1.00 59.03 108 GLU A O 1
ATOM 857 N N . LEU A 1 109 ? 25.148 -4.172 -12.347 1.00 59.72 109 LEU A N 1
ATOM 858 C CA . LEU A 1 109 ? 26.195 -3.777 -11.398 1.00 59.72 109 LEU A CA 1
ATOM 859 C C . LEU A 1 109 ? 27.565 -3.590 -12.073 1.00 59.72 109 LEU A C 1
ATOM 861 O O . LEU A 1 109 ? 28.330 -2.702 -11.689 1.00 59.72 109 LEU A O 1
ATOM 865 N N . ASP A 1 110 ? 27.884 -4.415 -13.071 1.00 52.88 110 ASP A N 1
ATOM 866 C CA . ASP A 1 110 ? 29.135 -4.320 -13.829 1.00 52.88 110 ASP A CA 1
ATOM 867 C C . ASP A 1 110 ? 29.125 -3.153 -14.832 1.00 52.88 110 ASP A C 1
ATOM 869 O O . ASP A 1 110 ? 30.161 -2.516 -15.044 1.00 52.88 110 ASP A O 1
ATOM 873 N N . GLU A 1 111 ? 27.972 -2.829 -15.426 1.00 56.81 111 GLU A N 1
ATOM 874 C CA . GLU A 1 111 ? 27.815 -1.658 -16.299 1.00 56.81 111 GLU A CA 1
ATOM 875 C C . GLU A 1 111 ? 27.834 -0.339 -15.517 1.00 56.81 111 GLU A C 1
ATOM 877 O O . GLU A 1 111 ? 28.515 0.600 -15.931 1.00 56.81 111 GLU A O 1
ATOM 882 N N . GLU A 1 112 ? 27.205 -0.271 -14.339 1.00 56.78 112 GLU A N 1
ATOM 883 C CA . GLU A 1 112 ? 27.247 0.926 -13.490 1.00 56.78 112 GLU A CA 1
ATOM 884 C C . GLU A 1 112 ? 28.676 1.223 -12.990 1.00 56.78 112 GLU A C 1
ATOM 886 O O . GLU A 1 112 ? 29.122 2.375 -12.976 1.00 56.78 112 GLU A O 1
ATOM 891 N N . LYS A 1 113 ? 29.449 0.178 -12.659 1.00 55.56 113 LYS A N 1
ATOM 892 C CA . LYS A 1 113 ? 30.875 0.303 -12.308 1.00 55.56 113 LYS A CA 1
ATOM 893 C C . LYS A 1 113 ? 31.744 0.757 -13.481 1.00 55.56 113 LYS A C 1
ATOM 895 O O . LYS A 1 113 ? 32.738 1.442 -13.254 1.00 55.56 113 LYS A O 1
ATOM 900 N N . LYS A 1 114 ? 31.388 0.401 -14.719 1.00 53.16 114 LYS A N 1
ATOM 901 C CA . LYS A 1 114 ? 32.072 0.886 -15.931 1.00 53.16 114 LYS A CA 1
ATOM 902 C C . LYS A 1 114 ? 31.668 2.315 -16.308 1.00 53.16 114 LYS A C 1
ATOM 904 O O . LYS A 1 114 ? 32.493 3.030 -16.869 1.00 53.16 114 LYS A O 1
ATOM 909 N N . GLY A 1 115 ? 30.442 2.736 -15.985 1.00 50.47 115 GLY A N 1
ATOM 910 C CA . GLY A 1 115 ? 29.933 4.094 -16.217 1.00 50.47 115 GLY A CA 1
ATOM 911 C C . GLY A 1 115 ? 30.443 5.140 -15.218 1.00 50.47 115 GLY A C 1
ATOM 912 O O . GLY A 1 115 ? 30.612 6.298 -15.583 1.00 50.47 115 GLY A O 1
ATOM 913 N N . LYS A 1 116 ? 30.781 4.741 -13.983 1.00 51.09 116 LYS A N 1
ATOM 914 C CA . LYS A 1 116 ? 31.431 5.596 -12.961 1.00 51.09 116 LYS A CA 1
ATOM 915 C C . LYS A 1 116 ? 32.954 5.739 -13.160 1.00 51.09 116 LYS A C 1
ATOM 917 O O . LYS A 1 116 ? 33.717 5.840 -12.200 1.00 51.09 116 LYS A O 1
ATOM 922 N N . GLY A 1 117 ? 33.413 5.758 -14.411 1.00 43.69 117 GLY A N 1
ATOM 923 C CA . GLY A 1 117 ? 34.773 6.159 -14.761 1.00 43.69 117 GLY A CA 1
ATOM 924 C C . GLY A 1 117 ? 34.905 7.683 -14.727 1.00 43.69 117 GLY A C 1
ATOM 925 O O . GLY A 1 117 ? 34.506 8.340 -15.675 1.00 43.69 117 GLY A O 1
ATOM 926 N N . VAL A 1 118 ? 35.446 8.209 -13.622 1.00 46.31 118 VAL A N 1
ATOM 927 C CA . VAL A 1 118 ? 36.055 9.546 -13.432 1.00 46.31 118 VAL A CA 1
ATOM 928 C C . VAL A 1 118 ? 35.461 10.683 -14.287 1.00 46.31 118 VAL A C 1
ATOM 930 O O . VAL A 1 118 ? 35.977 10.998 -15.357 1.00 46.31 118 VAL A O 1
ATOM 933 N N . ALA A 1 119 ? 34.444 11.371 -13.767 1.00 41.94 119 ALA A N 1
ATOM 934 C CA . ALA A 1 119 ? 34.101 12.723 -14.207 1.00 41.94 119 ALA A CA 1
ATOM 935 C C . ALA A 1 119 ? 34.279 13.680 -13.021 1.00 41.94 119 ALA A C 1
ATOM 937 O O . ALA A 1 119 ? 33.397 13.837 -12.181 1.00 41.94 119 ALA A O 1
ATOM 938 N N . ASP A 1 120 ? 35.477 14.258 -12.939 1.00 42.38 120 ASP A N 1
ATOM 939 C CA . ASP A 1 120 ? 35.764 15.444 -12.138 1.00 42.38 120 ASP A CA 1
ATOM 940 C C . ASP A 1 120 ? 35.053 16.645 -12.787 1.00 42.38 120 ASP A C 1
ATOM 942 O O . ASP A 1 120 ? 35.340 16.987 -13.936 1.00 42.38 120 ASP A O 1
ATOM 946 N N . GLY A 1 121 ? 34.168 17.310 -12.042 1.00 39.41 121 GLY A N 1
ATOM 947 C CA . GLY A 1 121 ? 33.827 18.714 -12.275 1.00 39.41 121 GLY A CA 1
ATOM 948 C C . GLY A 1 121 ? 32.421 19.045 -12.798 1.00 39.41 121 GLY A C 1
ATOM 949 O O . GLY A 1 121 ? 31.979 18.553 -13.829 1.00 39.41 121 GLY A O 1
ATOM 950 N N . ALA A 1 122 ? 31.851 20.042 -12.110 1.00 39.31 122 ALA A N 1
ATOM 951 C CA . ALA A 1 122 ? 30.840 21.023 -12.522 1.00 39.31 122 ALA A CA 1
ATOM 952 C C . ALA A 1 122 ? 29.350 20.725 -12.253 1.00 39.31 122 ALA A C 1
ATOM 954 O O . ALA A 1 122 ? 28.694 19.956 -12.948 1.00 39.31 122 ALA A O 1
ATOM 955 N N . ASP A 1 123 ? 28.858 21.453 -11.240 1.00 45.59 123 ASP A N 1
ATOM 956 C CA . ASP A 1 123 ? 27.496 21.939 -10.983 1.00 45.59 123 ASP A CA 1
ATOM 957 C C . ASP A 1 123 ? 26.444 21.657 -12.067 1.00 45.59 123 ASP A C 1
ATOM 959 O O . ASP A 1 123 ? 26.329 22.351 -13.077 1.00 45.59 123 ASP A O 1
ATOM 963 N N . GLY A 1 124 ? 25.583 20.698 -11.753 1.00 36.75 124 GLY A N 1
ATOM 964 C CA . GLY A 1 124 ? 24.210 20.613 -12.224 1.00 36.75 124 GLY A CA 1
ATOM 965 C C . GLY A 1 124 ? 23.392 20.059 -11.066 1.00 36.75 124 GLY A C 1
ATOM 966 O O . GLY A 1 124 ? 23.867 19.167 -10.364 1.00 36.75 124 GLY A O 1
ATOM 967 N N . GLU A 1 125 ? 22.217 20.632 -10.811 1.00 43.59 125 GLU A N 1
ATOM 968 C CA . GLU A 1 125 ? 21.287 20.201 -9.765 1.00 43.59 125 GLU A CA 1
ATOM 969 C C . GLU A 1 125 ? 21.023 18.699 -9.907 1.00 43.59 125 GLU A C 1
ATOM 971 O O . GLU A 1 125 ? 20.248 18.252 -10.749 1.00 43.59 125 GLU A O 1
ATOM 976 N N . ASN A 1 126 ? 21.764 17.916 -9.125 1.00 38.06 126 ASN A N 1
ATOM 977 C CA . ASN A 1 126 ? 21.782 16.472 -9.233 1.00 38.06 126 ASN A CA 1
ATOM 978 C C . ASN A 1 126 ? 20.429 15.977 -8.723 1.00 38.06 126 ASN A C 1
ATOM 980 O O . ASN A 1 126 ? 20.169 15.986 -7.515 1.00 38.06 126 ASN A O 1
ATOM 984 N N . GLU A 1 127 ? 19.559 15.577 -9.650 1.00 41.84 127 GLU A N 1
ATOM 985 C CA . GLU A 1 127 ? 18.422 14.710 -9.375 1.00 41.84 127 GLU A CA 1
ATOM 986 C C . GLU A 1 127 ? 18.995 13.538 -8.572 1.00 41.84 127 GLU A C 1
ATOM 988 O O . GLU A 1 127 ? 19.796 12.758 -9.091 1.00 41.84 127 GLU A O 1
ATOM 993 N N . LYS A 1 128 ? 18.748 13.518 -7.253 1.00 44.53 128 LYS A N 1
ATOM 994 C CA . LYS A 1 128 ? 19.344 12.517 -6.364 1.00 44.53 128 LYS A CA 1
ATOM 995 C C . LYS A 1 128 ? 18.949 11.159 -6.919 1.00 44.53 128 LYS A C 1
ATOM 997 O O . LYS A 1 128 ? 17.784 10.788 -6.815 1.00 44.53 128 LYS A O 1
ATOM 1002 N N . VAL A 1 129 ? 19.910 10.452 -7.512 1.00 49.97 129 VAL A N 1
ATOM 1003 C CA . VAL A 1 129 ? 19.742 9.059 -7.911 1.00 49.97 129 VAL A CA 1
ATOM 1004 C C . VAL A 1 129 ? 19.275 8.341 -6.653 1.00 49.97 129 VAL A C 1
ATOM 1006 O O . VAL A 1 129 ? 20.004 8.310 -5.660 1.00 49.97 129 VAL A O 1
ATOM 1009 N N . VAL A 1 130 ? 18.018 7.899 -6.652 1.00 57.22 130 VAL A N 1
ATOM 1010 C CA . VAL A 1 130 ? 17.442 7.187 -5.515 1.00 57.22 130 VAL A CA 1
ATOM 1011 C C . VAL A 1 130 ? 18.268 5.917 -5.368 1.00 57.22 130 VAL A C 1
ATOM 1013 O O . VAL A 1 130 ? 18.344 5.119 -6.298 1.00 57.22 130 VAL A O 1
ATOM 1016 N N . ASP A 1 131 ? 18.964 5.795 -4.242 1.00 67.88 131 ASP A N 1
ATOM 1017 C CA . ASP A 1 131 ? 19.780 4.626 -3.937 1.00 67.88 131 ASP A CA 1
ATOM 1018 C C . ASP A 1 131 ? 18.868 3.392 -3.897 1.00 67.88 131 ASP A C 1
ATOM 1020 O O . ASP A 1 131 ? 17.798 3.435 -3.288 1.00 67.88 131 ASP A O 1
ATOM 1024 N N . ASP A 1 132 ? 19.257 2.285 -4.530 1.00 63.16 132 ASP A N 1
ATOM 1025 C CA . ASP A 1 132 ? 18.434 1.065 -4.540 1.00 63.16 132 ASP A CA 1
ATOM 1026 C C . ASP A 1 132 ? 18.166 0.572 -3.113 1.00 63.16 132 ASP A C 1
ATOM 1028 O O . ASP A 1 132 ? 17.108 0.002 -2.828 1.00 63.16 132 ASP A O 1
ATOM 1032 N N . ASN A 1 133 ? 19.108 0.834 -2.199 1.00 70.81 133 ASN A N 1
ATOM 1033 C CA . ASN A 1 133 ? 18.928 0.539 -0.787 1.00 70.81 133 ASN A CA 1
ATOM 1034 C C . ASN A 1 133 ? 17.795 1.380 -0.164 1.00 70.81 133 ASN A C 1
ATOM 1036 O O . ASN A 1 133 ? 17.013 0.857 0.625 1.00 70.81 133 ASN A O 1
ATOM 1040 N N . ASP A 1 134 ? 17.626 2.642 -0.578 1.00 84.06 134 ASP A N 1
ATOM 1041 C CA . ASP A 1 134 ? 16.500 3.495 -0.163 1.00 84.06 134 ASP A CA 1
ATOM 1042 C C . ASP A 1 134 ? 15.167 2.968 -0.727 1.00 84.06 134 ASP A C 1
ATOM 1044 O O . ASP A 1 134 ? 14.165 2.932 -0.011 1.00 84.06 134 ASP A O 1
ATOM 1048 N N . VAL A 1 135 ? 15.144 2.455 -1.965 1.00 88.62 135 VAL A N 1
ATOM 1049 C CA . VAL A 1 135 ? 13.937 1.830 -2.548 1.00 88.62 135 VAL A CA 1
ATOM 1050 C C . VAL A 1 135 ? 13.535 0.565 -1.782 1.00 88.62 135 VAL A C 1
ATOM 1052 O O . VAL A 1 135 ? 12.358 0.401 -1.440 1.00 88.62 135 VAL A O 1
ATOM 1055 N N . TYR A 1 136 ? 14.497 -0.313 -1.477 1.00 91.31 136 TYR A N 1
ATOM 1056 C CA . TYR A 1 136 ? 14.25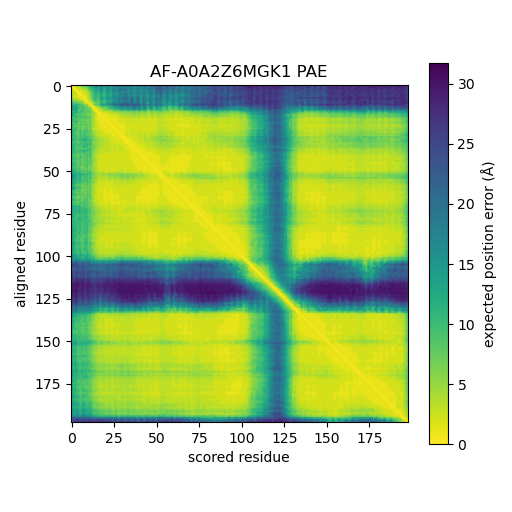3 -1.532 -0.701 1.00 91.31 136 TYR A CA 1
ATOM 1057 C C . TYR A 1 136 ? 13.743 -1.213 0.708 1.00 91.31 136 TYR A C 1
ATOM 1059 O O . TYR A 1 136 ? 12.712 -1.738 1.140 1.00 91.31 136 TYR A O 1
ATOM 1067 N N . GLU A 1 137 ? 14.447 -0.338 1.431 1.00 92.81 137 GLU A N 1
ATOM 1068 C CA . GLU A 1 137 ? 14.093 0.051 2.796 1.00 92.81 137 GLU A CA 1
ATOM 1069 C C . GLU A 1 137 ? 12.711 0.704 2.848 1.00 92.81 137 GLU A C 1
ATOM 1071 O O . GLU A 1 137 ? 11.904 0.390 3.733 1.00 92.81 137 GLU A O 1
ATOM 1076 N N . PHE A 1 138 ? 12.398 1.558 1.872 1.00 93.25 138 PHE A N 1
ATOM 1077 C CA . PHE A 1 138 ? 11.090 2.180 1.758 1.00 93.25 138 PHE A CA 1
ATOM 1078 C C . PHE A 1 138 ? 9.981 1.154 1.488 1.00 93.25 138 PHE A C 1
ATOM 1080 O O . PHE A 1 138 ? 8.965 1.159 2.192 1.00 93.25 138 PHE A O 1
ATOM 1087 N N . GLY A 1 139 ? 10.182 0.231 0.539 1.00 95.50 139 GLY A N 1
ATOM 1088 C CA . GLY A 1 139 ? 9.237 -0.851 0.249 1.00 95.50 139 GLY A CA 1
ATOM 1089 C C . GLY A 1 139 ? 8.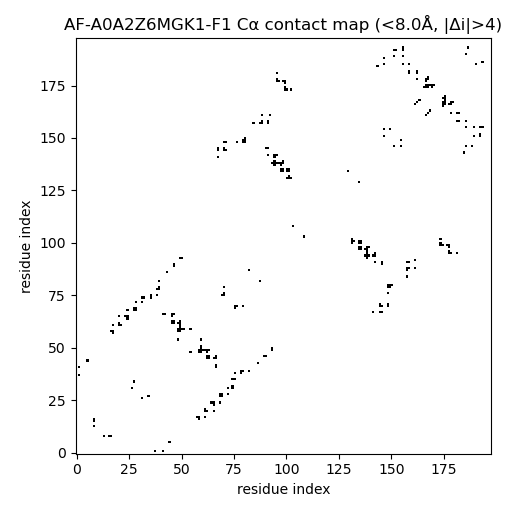974 -1.733 1.473 1.00 95.50 139 GLY A C 1
ATOM 1090 O O . GLY A 1 139 ? 7.821 -1.968 1.843 1.00 95.50 139 GLY A O 1
ATOM 1091 N N . MET A 1 140 ? 10.032 -2.136 2.181 1.00 95.94 140 MET A N 1
ATOM 1092 C CA . MET A 1 140 ? 9.928 -2.923 3.414 1.00 95.94 140 MET A CA 1
ATOM 1093 C C . MET A 1 140 ? 9.210 -2.177 4.540 1.00 95.94 140 MET A C 1
ATOM 1095 O O . MET A 1 140 ? 8.398 -2.768 5.258 1.00 95.94 140 MET A O 1
ATOM 1099 N N . LYS A 1 141 ? 9.494 -0.883 4.716 1.00 95.69 141 LYS A N 1
ATOM 1100 C CA . LYS A 1 141 ? 8.817 -0.034 5.704 1.00 95.69 141 LYS A CA 1
ATOM 1101 C C . LYS A 1 141 ? 7.321 0.044 5.412 1.00 95.69 141 LYS A C 1
ATOM 1103 O O . LYS A 1 141 ? 6.517 -0.134 6.324 1.00 95.69 141 LYS A O 1
ATOM 1108 N N . CYS A 1 142 ? 6.955 0.275 4.156 1.00 96.88 142 CYS A N 1
ATOM 1109 C CA . CYS A 1 142 ? 5.565 0.341 3.723 1.00 96.88 142 CYS A CA 1
ATOM 1110 C C . CYS A 1 142 ? 4.828 -0.985 3.935 1.00 96.88 142 CYS A C 1
ATOM 1112 O O . CYS A 1 142 ? 3.736 -0.995 4.497 1.00 96.88 142 CYS A O 1
ATOM 1114 N N . LEU A 1 143 ? 5.446 -2.108 3.561 1.00 96.88 143 LEU A N 1
ATOM 1115 C CA . LEU A 1 143 ? 4.851 -3.432 3.733 1.00 96.88 143 LEU A CA 1
ATOM 1116 C C . LEU A 1 143 ? 4.547 -3.735 5.208 1.00 96.88 143 LEU A C 1
ATOM 1118 O O . LEU A 1 143 ? 3.453 -4.188 5.534 1.00 96.88 143 LEU A O 1
ATOM 1122 N N . LYS A 1 144 ? 5.480 -3.419 6.114 1.00 95.44 144 LYS A N 1
ATOM 1123 C CA . LYS A 1 144 ? 5.271 -3.578 7.562 1.00 95.44 144 LYS A CA 1
ATOM 1124 C C . LYS A 1 144 ? 4.159 -2.679 8.097 1.00 95.44 144 LYS A C 1
ATOM 1126 O O . LYS A 1 144 ? 3.358 -3.131 8.906 1.00 95.44 144 LYS A O 1
ATOM 1131 N N . LYS A 1 145 ? 4.086 -1.424 7.643 1.00 95.50 145 LYS A N 1
ATOM 1132 C CA . LYS A 1 145 ? 2.999 -0.514 8.034 1.00 95.50 145 LYS A CA 1
ATOM 1133 C C . LYS A 1 145 ? 1.639 -1.042 7.596 1.00 95.50 145 LYS A C 1
ATOM 1135 O O . LYS A 1 145 ? 0.717 -1.046 8.399 1.00 95.50 145 LYS A O 1
ATOM 1140 N N . LEU A 1 146 ? 1.530 -1.544 6.366 1.00 96.69 146 LEU A N 1
ATOM 1141 C CA . LEU A 1 146 ? 0.305 -2.180 5.884 1.00 96.69 146 LEU A CA 1
ATOM 1142 C C . LEU A 1 146 ? -0.066 -3.408 6.721 1.00 96.69 146 LEU A C 1
ATOM 1144 O O . LEU A 1 146 ? -1.228 -3.562 7.067 1.00 96.69 146 LEU A O 1
ATOM 1148 N N . CYS A 1 147 ? 0.900 -4.246 7.104 1.00 94.88 147 CYS A N 1
ATOM 1149 C CA . CYS A 1 147 ? 0.632 -5.372 8.003 1.00 94.88 147 CYS A CA 1
ATOM 1150 C C . CYS A 1 147 ? -0.009 -4.896 9.319 1.00 94.88 147 CYS A C 1
ATOM 1152 O O . CYS A 1 147 ? -1.018 -5.440 9.740 1.00 94.88 147 CYS A O 1
ATOM 1154 N N . VAL A 1 148 ? 0.509 -3.829 9.931 1.00 93.06 148 VAL A N 1
ATOM 1155 C CA . VAL A 1 148 ? -0.063 -3.267 11.170 1.00 93.06 148 VAL A CA 1
ATOM 1156 C C . VAL A 1 148 ? -1.439 -2.625 10.944 1.00 93.06 148 VAL A C 1
ATOM 1158 O O . VAL A 1 148 ? -2.292 -2.668 11.827 1.00 93.06 148 VAL A O 1
ATOM 1161 N N . ALA A 1 149 ? -1.660 -2.021 9.777 1.00 93.75 149 ALA A N 1
ATOM 1162 C CA . ALA A 1 149 ? -2.862 -1.249 9.472 1.00 93.75 149 ALA A CA 1
ATOM 1163 C C . ALA A 1 149 ? -4.092 -2.095 9.105 1.00 93.75 149 ALA A C 1
ATOM 1165 O O . ALA A 1 149 ? -5.183 -1.542 8.988 1.00 93.75 149 ALA A O 1
ATOM 1166 N N . PHE A 1 150 ? -3.939 -3.402 8.884 1.00 94.50 150 PHE A N 1
ATOM 1167 C CA . PHE A 1 150 ? -5.016 -4.297 8.459 1.00 94.50 150 PHE A CA 1
ATOM 1168 C C . PHE A 1 150 ? -5.109 -5.531 9.365 1.00 94.50 150 PHE A C 1
ATOM 1170 O O . PHE A 1 150 ? -4.141 -5.944 9.991 1.00 94.50 150 PHE A O 1
ATOM 1177 N N . GLU A 1 151 ? -6.295 -6.137 9.436 1.00 91.62 151 GLU A N 1
ATOM 1178 C CA . GLU A 1 151 ? -6.509 -7.378 10.189 1.00 91.62 151 GLU A CA 1
ATOM 1179 C C . GLU A 1 151 ? -5.672 -8.539 9.622 1.00 91.62 151 GLU A C 1
ATOM 1181 O O . GLU A 1 151 ? -5.658 -8.757 8.407 1.00 91.62 151 GLU A O 1
ATOM 1186 N N . GLY A 1 152 ? -5.047 -9.331 10.502 1.00 90.56 152 GLY A N 1
ATOM 1187 C CA . GLY A 1 152 ? -4.123 -10.406 10.125 1.00 90.56 152 GLY A CA 1
ATOM 1188 C C . GLY A 1 152 ? -4.689 -11.394 9.106 1.00 90.56 152 GLY A C 1
ATOM 1189 O O . GLY A 1 152 ? -4.040 -11.670 8.102 1.00 90.56 152 GLY A O 1
ATOM 1190 N N . ARG A 1 153 ? -5.943 -11.844 9.270 1.00 92.25 153 ARG A N 1
ATOM 1191 C CA . ARG A 1 153 ? -6.603 -12.730 8.290 1.00 92.25 153 ARG A CA 1
ATOM 1192 C C . ARG A 1 153 ? -6.679 -12.095 6.900 1.00 92.25 153 ARG A C 1
ATOM 1194 O O . ARG A 1 153 ? -6.289 -12.721 5.920 1.00 92.25 153 ARG A O 1
ATOM 1201 N N . LYS A 1 154 ? -7.127 -10.836 6.821 1.00 93.94 154 LYS A N 1
ATOM 1202 C CA . LYS A 1 154 ? -7.234 -10.094 5.555 1.00 93.94 154 LYS A CA 1
ATOM 1203 C C . LYS A 1 154 ? -5.862 -9.941 4.896 1.00 93.94 154 LYS A C 1
ATOM 1205 O O . LYS A 1 154 ? -5.758 -10.091 3.683 1.00 93.94 154 LYS A O 1
ATOM 1210 N N . VAL A 1 155 ? -4.817 -9.668 5.683 1.00 95.50 155 VAL A N 1
ATOM 1211 C CA . VAL A 1 155 ? -3.439 -9.553 5.182 1.00 95.50 155 VAL A CA 1
ATOM 1212 C C . VAL A 1 155 ? -2.931 -10.886 4.643 1.00 95.50 155 VAL A C 1
ATOM 1214 O O . VAL A 1 155 ? -2.426 -10.921 3.524 1.00 95.50 155 VAL A O 1
ATOM 1217 N N . VAL A 1 156 ? -3.092 -11.983 5.389 1.00 96.00 156 VAL A N 1
ATOM 1218 C CA . VAL A 1 156 ? -2.635 -13.306 4.944 1.00 96.00 156 VAL A CA 1
ATOM 1219 C C . VAL A 1 156 ? -3.344 -13.729 3.658 1.00 96.00 156 VAL A C 1
ATOM 1221 O O . VAL A 1 156 ? -2.666 -14.162 2.728 1.00 96.00 156 VAL A O 1
ATOM 1224 N N . ASP A 1 157 ? -4.660 -13.523 3.551 1.00 95.31 157 ASP A N 1
ATOM 1225 C CA . ASP A 1 157 ? -5.419 -13.832 2.333 1.00 95.31 157 ASP A CA 1
ATOM 1226 C C . ASP A 1 157 ? -4.901 -13.029 1.126 1.00 95.31 157 ASP A C 1
ATOM 1228 O O . ASP A 1 157 ? -4.664 -13.588 0.054 1.00 95.31 157 ASP A O 1
ATOM 1232 N N . VAL A 1 158 ? -4.680 -11.718 1.296 1.00 97.00 158 VAL A N 1
ATOM 1233 C CA . VAL A 1 158 ? -4.118 -10.844 0.250 1.00 97.00 158 VAL A CA 1
ATOM 1234 C C . VAL A 1 158 ? -2.724 -11.308 -0.164 1.00 97.00 158 VAL A C 1
ATOM 1236 O O . VAL A 1 158 ? -2.433 -11.441 -1.354 1.00 97.00 158 VAL A O 1
ATOM 1239 N N . CYS A 1 159 ? -1.838 -11.565 0.796 1.00 96.44 159 CYS A N 1
ATOM 1240 C CA . CYS A 1 159 ? -0.475 -11.978 0.494 1.00 96.44 159 CYS A CA 1
ATOM 1241 C C . CYS A 1 159 ? -0.430 -13.364 -0.154 1.00 96.44 159 CYS A C 1
ATOM 1243 O O . CYS A 1 159 ? 0.367 -13.566 -1.068 1.00 96.44 159 CYS A O 1
ATOM 1245 N N . TYR A 1 160 ? -1.298 -14.291 0.251 1.00 95.50 160 TYR A N 1
ATOM 1246 C CA . TYR A 1 160 ? -1.431 -15.595 -0.392 1.00 95.50 160 TYR A CA 1
ATOM 1247 C C . TYR A 1 160 ? -1.847 -15.464 -1.863 1.00 95.50 160 TYR A C 1
ATOM 1249 O O . TYR A 1 160 ? -1.221 -16.086 -2.729 1.00 95.50 160 TYR A O 1
ATOM 1257 N N . GLU A 1 161 ? -2.838 -14.613 -2.170 1.00 96.06 161 GLU A N 1
ATOM 1258 C CA . GLU A 1 161 ? -3.207 -14.326 -3.561 1.00 96.06 161 GLU A CA 1
ATOM 1259 C C . GLU A 1 161 ? -2.004 -13.777 -4.335 1.00 96.06 161 GLU A C 1
ATOM 1261 O O . GLU A 1 161 ? -1.686 -14.275 -5.414 1.00 96.06 161 GLU A O 1
ATOM 1266 N N . LEU A 1 162 ? -1.293 -12.789 -3.785 1.00 96.56 162 LEU A N 1
ATOM 1267 C CA . LEU A 1 162 ? -0.146 -12.196 -4.471 1.00 96.56 162 LEU A CA 1
ATOM 1268 C C . LEU A 1 162 ? 0.942 -13.229 -4.775 1.00 96.56 162 LEU A C 1
ATOM 1270 O O . LEU A 1 162 ? 1.425 -13.313 -5.908 1.00 96.56 162 LEU A O 1
ATOM 1274 N N . LEU A 1 163 ? 1.313 -14.021 -3.768 1.00 96.44 163 LEU A N 1
ATOM 1275 C CA . LEU A 1 163 ? 2.350 -15.042 -3.869 1.00 96.44 163 LEU A CA 1
ATOM 1276 C C . LEU A 1 163 ? 2.031 -16.056 -4.967 1.00 96.44 163 LEU A C 1
ATOM 1278 O O . LEU A 1 163 ? 2.875 -16.300 -5.829 1.00 96.44 163 LEU A O 1
ATOM 1282 N N . THR A 1 164 ? 0.819 -16.610 -4.949 1.00 94.81 164 THR A N 1
ATOM 1283 C CA . THR A 1 164 ? 0.405 -17.679 -5.869 1.00 94.81 164 THR A CA 1
ATOM 1284 C C . THR A 1 164 ? 0.131 -17.174 -7.280 1.00 94.81 164 THR A C 1
ATOM 1286 O O . THR A 1 164 ? 0.470 -17.844 -8.250 1.00 94.81 164 THR A O 1
ATOM 1289 N N . LYS A 1 165 ? -0.445 -15.979 -7.422 1.00 94.88 165 LYS A N 1
ATOM 1290 C CA . LYS A 1 165 ? -0.880 -15.454 -8.719 1.00 94.88 165 LYS A CA 1
ATOM 1291 C C . LYS A 1 165 ? 0.229 -14.759 -9.502 1.00 94.88 165 LYS A C 1
ATOM 1293 O O . LYS A 1 165 ? 0.205 -14.795 -10.731 1.00 94.88 165 LYS A O 1
ATOM 1298 N N . TYR A 1 166 ? 1.173 -14.103 -8.821 1.00 93.75 166 TYR A N 1
ATOM 1299 C CA . TYR A 1 166 ? 2.112 -13.190 -9.485 1.00 93.75 166 TYR A CA 1
ATOM 1300 C C . TYR A 1 166 ? 3.593 -13.468 -9.220 1.00 93.75 166 TYR A C 1
ATOM 1302 O O . TYR A 1 166 ? 4.413 -13.142 -10.081 1.00 93.75 166 TYR A O 1
ATOM 1310 N N . TYR A 1 167 ? 3.967 -14.019 -8.059 1.00 95.19 167 TYR A N 1
ATOM 1311 C CA . TYR A 1 167 ? 5.371 -13.992 -7.628 1.00 95.19 167 TYR A CA 1
ATOM 1312 C C . TYR A 1 167 ? 6.075 -15.351 -7.627 1.00 95.19 167 TYR A C 1
ATOM 1314 O O . TYR A 1 167 ? 7.156 -15.443 -8.206 1.00 95.19 167 TYR A O 1
ATOM 1322 N N . LEU 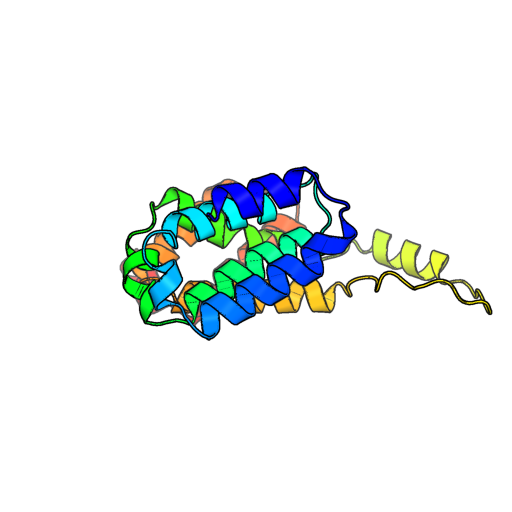A 1 168 ? 5.516 -16.398 -7.011 1.00 93.62 168 LEU A N 1
ATOM 1323 C CA . LEU A 1 168 ? 6.249 -17.654 -6.783 1.00 93.62 168 LEU A CA 1
ATOM 1324 C C . LEU A 1 168 ? 6.523 -18.446 -8.071 1.00 93.62 168 LEU A C 1
ATOM 1326 O O . LEU A 1 168 ? 7.631 -18.955 -8.240 1.00 93.62 168 LEU A O 1
ATOM 1330 N N . ASP A 1 169 ? 5.569 -18.463 -9.003 1.00 94.62 169 ASP A N 1
ATOM 1331 C CA . ASP A 1 169 ? 5.686 -19.177 -10.284 1.00 94.62 169 ASP A CA 1
ATOM 1332 C C . ASP A 1 169 ? 6.208 -18.291 -11.432 1.00 94.62 169 ASP A C 1
ATOM 1334 O O . ASP A 1 169 ? 6.246 -18.707 -12.592 1.00 94.62 169 ASP A O 1
ATOM 1338 N N . SER A 1 170 ? 6.630 -17.055 -11.138 1.00 95.81 170 SER A N 1
ATOM 1339 C CA . SER A 1 170 ? 7.159 -16.146 -12.157 1.00 95.81 170 SER A CA 1
ATOM 1340 C C . SER A 1 170 ? 8.461 -16.675 -12.760 1.00 95.81 170 SER A C 1
ATOM 1342 O O . SER A 1 170 ? 9.338 -17.175 -12.052 1.00 95.81 170 SER A O 1
ATOM 1344 N N . THR A 1 171 ? 8.644 -16.505 -14.071 1.00 95.12 171 THR A N 1
ATOM 1345 C CA . THR A 1 171 ? 9.916 -16.807 -14.747 1.00 95.12 171 THR A CA 1
ATOM 1346 C C . THR A 1 171 ? 11.016 -15.817 -14.364 1.00 95.12 171 THR A C 1
ATOM 1348 O O . THR A 1 171 ? 12.195 -16.177 -14.378 1.00 95.12 171 THR A O 1
ATOM 1351 N N . ASP A 1 172 ? 10.644 -14.600 -13.961 1.00 93.88 172 ASP A N 1
ATOM 1352 C CA . ASP A 1 172 ? 11.570 -13.583 -13.467 1.00 93.88 172 ASP A CA 1
ATOM 1353 C C . ASP A 1 172 ? 12.007 -13.898 -12.027 1.00 93.88 172 ASP A C 1
ATOM 1355 O O . ASP A 1 172 ? 11.194 -14.052 -11.112 1.00 93.88 172 ASP A O 1
ATOM 1359 N N . TRP A 1 173 ? 13.318 -14.002 -11.815 1.00 93.62 173 TRP A N 1
ATOM 1360 C CA . TRP A 1 173 ? 13.885 -14.315 -10.509 1.00 93.62 173 TRP A CA 1
ATOM 1361 C C . TRP A 1 173 ? 13.716 -13.174 -9.499 1.00 93.62 173 TRP A C 1
ATOM 1363 O O . TRP A 1 173 ? 13.570 -13.464 -8.311 1.00 93.62 173 TRP A O 1
ATOM 1373 N N . LYS A 1 174 ? 13.682 -11.910 -9.948 1.00 94.44 174 LYS A N 1
ATOM 1374 C CA . LYS A 1 174 ? 13.474 -10.743 -9.076 1.00 94.44 174 LYS A CA 1
ATOM 1375 C C . LYS A 1 174 ? 12.065 -10.772 -8.480 1.00 94.44 174 LYS A C 1
ATOM 1377 O O . LYS A 1 174 ? 11.884 -10.522 -7.290 1.00 94.44 174 LYS A O 1
ATOM 1382 N N . MET A 1 175 ? 11.080 -11.193 -9.280 1.00 95.81 175 MET A N 1
ATOM 1383 C CA . MET A 1 175 ? 9.706 -11.441 -8.825 1.00 95.81 175 MET A CA 1
ATOM 1384 C C . MET A 1 175 ? 9.655 -12.561 -7.779 1.00 95.81 175 MET A C 1
ATOM 1386 O O . MET A 1 175 ? 9.085 -12.368 -6.705 1.00 95.81 175 MET A O 1
ATOM 1390 N N . ARG A 1 176 ? 10.307 -13.705 -8.034 1.00 96.19 176 ARG A N 1
ATOM 1391 C CA . ARG A 1 176 ? 10.371 -14.798 -7.046 1.00 96.19 176 ARG A CA 1
ATOM 1392 C C . ARG A 1 176 ? 11.058 -14.364 -5.750 1.00 96.19 176 ARG A C 1
ATOM 1394 O O . ARG A 1 176 ? 10.570 -14.686 -4.671 1.00 96.19 176 ARG A O 1
ATOM 1401 N N . HIS A 1 177 ? 12.150 -13.603 -5.843 1.00 95.19 177 HIS A N 1
ATOM 1402 C CA . HIS A 1 177 ? 12.849 -13.048 -4.684 1.00 95.19 177 HIS A CA 1
ATOM 1403 C C . HIS A 1 177 ? 11.926 -12.149 -3.850 1.00 95.19 177 HIS A C 1
ATOM 1405 O O . HIS A 1 177 ? 11.780 -12.385 -2.654 1.00 95.19 177 HIS A O 1
ATOM 1411 N N . ALA A 1 178 ? 11.236 -11.188 -4.475 1.00 96.06 178 ALA A N 1
ATOM 1412 C CA . ALA A 1 178 ? 10.268 -10.335 -3.784 1.00 96.06 178 ALA A CA 1
ATOM 1413 C C . ALA A 1 178 ? 9.123 -11.142 -3.141 1.00 96.06 178 ALA A C 1
ATOM 1415 O O . ALA A 1 178 ? 8.708 -10.831 -2.025 1.00 96.06 178 ALA A O 1
ATOM 1416 N N . GLY A 1 179 ? 8.659 -12.214 -3.796 1.00 96.69 179 GLY A N 1
ATOM 1417 C CA . GLY A 1 179 ? 7.699 -13.160 -3.224 1.00 96.69 179 GLY A CA 1
ATOM 1418 C C . GLY A 1 179 ? 8.226 -13.859 -1.967 1.00 96.69 179 GLY A C 1
ATOM 1419 O O . GLY A 1 179 ? 7.547 -13.895 -0.947 1.00 96.69 179 GLY A O 1
ATOM 1420 N N . ILE A 1 180 ? 9.463 -14.358 -1.985 1.00 96.50 180 ILE A N 1
ATOM 1421 C CA . ILE A 1 180 ? 10.090 -14.975 -0.804 1.00 96.50 180 ILE A CA 1
ATOM 1422 C C . ILE A 1 180 ? 10.261 -13.948 0.327 1.00 96.50 180 ILE A C 1
ATOM 1424 O O . ILE A 1 180 ? 10.017 -14.265 1.495 1.00 96.50 180 ILE A O 1
ATOM 1428 N N . THR A 1 181 ? 10.626 -12.704 0.002 1.00 96.25 181 THR A N 1
ATOM 1429 C CA . THR A 1 181 ? 10.689 -11.612 0.983 1.00 96.25 181 THR A CA 1
ATOM 1430 C C . THR A 1 181 ? 9.314 -11.342 1.598 1.00 96.25 181 THR A C 1
ATOM 1432 O O . THR A 1 181 ? 9.209 -11.274 2.822 1.00 96.25 181 THR A O 1
ATOM 1435 N N . LEU A 1 182 ? 8.253 -11.261 0.786 1.00 97.06 182 LEU A N 1
ATOM 1436 C CA . LEU A 1 182 ? 6.876 -11.100 1.262 1.00 97.06 182 LEU A CA 1
ATOM 1437 C C . LEU A 1 182 ? 6.461 -12.253 2.184 1.00 97.06 182 LEU A C 1
ATOM 1439 O O . LEU A 1 182 ? 5.955 -11.999 3.275 1.00 97.06 182 LEU A O 1
ATOM 1443 N N . LEU A 1 183 ? 6.736 -13.500 1.786 1.00 95.88 183 LEU A N 1
ATOM 1444 C CA . LEU A 1 183 ? 6.470 -14.692 2.595 1.00 95.88 183 LEU A CA 1
ATOM 1445 C C . LEU A 1 183 ? 7.178 -14.619 3.955 1.00 95.88 183 LEU A C 1
ATOM 1447 O O . LEU A 1 183 ? 6.591 -14.941 4.983 1.00 95.88 183 LEU A O 1
ATOM 1451 N N . THR A 1 184 ? 8.426 -14.150 3.970 1.00 95.31 184 THR A N 1
ATOM 1452 C CA . THR A 1 184 ? 9.204 -13.975 5.205 1.00 95.31 184 THR A CA 1
ATOM 1453 C C . THR A 1 184 ? 8.572 -12.933 6.128 1.00 95.31 184 THR A C 1
ATOM 1455 O O . THR A 1 184 ? 8.551 -13.122 7.344 1.00 95.31 184 THR A O 1
ATOM 1458 N N . VAL A 1 185 ? 8.046 -11.839 5.568 1.00 94.94 185 VAL A N 1
ATOM 1459 C CA . VAL A 1 185 ? 7.354 -10.805 6.348 1.00 94.94 185 VAL A CA 1
ATOM 1460 C C . VAL A 1 185 ? 6.079 -11.365 6.966 1.00 94.94 185 VAL A C 1
ATOM 1462 O O . VAL A 1 185 ? 5.928 -11.283 8.180 1.00 94.94 185 VAL A O 1
ATOM 1465 N N . ILE A 1 186 ? 5.199 -11.991 6.183 1.00 94.94 186 ILE A N 1
ATOM 1466 C CA . ILE A 1 186 ? 3.938 -12.512 6.733 1.00 94.94 186 ILE A CA 1
ATOM 1467 C C . ILE A 1 186 ? 4.157 -13.660 7.721 1.00 94.94 186 ILE A C 1
ATOM 1469 O O . ILE A 1 186 ? 3.476 -13.711 8.736 1.00 94.94 186 ILE A O 1
ATOM 1473 N N . ALA A 1 187 ? 5.157 -14.519 7.502 1.00 94.00 187 ALA A N 1
ATOM 1474 C CA . ALA A 1 187 ? 5.493 -15.586 8.443 1.00 94.00 187 ALA A CA 1
ATOM 1475 C C . ALA A 1 187 ? 5.988 -15.045 9.788 1.00 94.00 187 ALA A C 1
ATOM 1477 O O . ALA A 1 187 ? 5.822 -15.697 10.813 1.00 94.00 187 ALA A O 1
ATOM 1478 N N . LYS A 1 188 ? 6.604 -13.859 9.789 1.00 93.19 188 LYS A N 1
ATOM 1479 C CA . LYS A 1 188 ? 7.052 -13.195 11.009 1.00 93.19 188 LYS A CA 1
ATOM 1480 C C . LYS A 1 188 ? 5.913 -12.476 11.733 1.00 93.19 188 LYS A C 1
ATOM 1482 O O . LYS A 1 188 ? 5.863 -12.533 12.956 1.00 93.19 188 LYS A O 1
ATOM 1487 N N . GLU A 1 189 ? 5.069 -11.757 10.999 1.00 92.56 189 GLU A N 1
ATOM 1488 C CA . GLU A 1 189 ? 4.048 -10.884 11.591 1.00 92.56 189 GLU A CA 1
ATOM 1489 C C . GLU A 1 189 ? 2.718 -11.619 11.871 1.00 92.56 189 GLU A C 1
ATOM 1491 O O . GLU A 1 189 ? 1.978 -11.190 12.749 1.00 92.56 189 GLU A O 1
ATOM 1496 N N . PHE A 1 190 ? 2.431 -12.730 11.173 1.00 93.94 190 PHE A N 1
ATOM 1497 C CA . PHE A 1 190 ? 1.142 -13.450 11.202 1.00 93.94 190 PHE A CA 1
ATOM 1498 C C . PHE A 1 190 ? 1.297 -14.982 11.205 1.00 93.94 190 PHE A C 1
ATOM 1500 O O . PHE A 1 190 ? 0.562 -15.703 10.521 1.00 93.94 190 PHE A O 1
ATOM 1507 N N . SER A 1 191 ? 2.285 -15.511 11.935 1.00 91.69 191 SER A N 1
ATOM 1508 C CA . SER A 1 191 ? 2.529 -16.962 12.002 1.00 91.69 191 SER A CA 1
ATOM 1509 C C . SER A 1 191 ? 1.300 -17.758 12.443 1.00 91.69 191 SER A C 1
ATOM 1511 O O . SER A 1 191 ? 1.048 -18.845 11.922 1.00 91.69 191 SER A O 1
ATOM 1513 N N . ASP A 1 192 ? 0.532 -17.217 13.385 1.00 90.50 192 ASP A N 1
ATOM 1514 C CA . ASP A 1 192 ? -0.598 -17.907 14.002 1.00 90.50 192 ASP A CA 1
ATOM 1515 C C . ASP A 1 192 ? -1.766 -18.021 13.014 1.00 90.50 192 ASP A C 1
ATOM 1517 O O . ASP A 1 192 ? -2.345 -19.097 12.828 1.00 90.50 192 ASP A O 1
ATOM 1521 N N . GLU A 1 193 ? -2.067 -16.938 12.298 1.00 92.06 193 GLU A N 1
ATOM 1522 C CA . GLU A 1 193 ? -3.059 -16.914 11.229 1.00 92.06 193 GLU A CA 1
ATOM 1523 C C . GLU A 1 193 ? -2.669 -17.842 10.075 1.00 92.06 193 GLU A C 1
ATOM 1525 O O . GLU A 1 193 ? -3.524 -18.565 9.564 1.00 92.06 193 GLU A O 1
ATOM 1530 N N . MET A 1 194 ? -1.385 -17.873 9.697 1.00 88.69 194 MET A N 1
ATOM 1531 C CA . MET A 1 194 ? -0.890 -18.741 8.624 1.00 88.69 194 MET A CA 1
ATOM 1532 C C . MET A 1 194 ? -1.064 -20.230 8.936 1.00 88.69 194 MET A C 1
ATOM 1534 O O . MET A 1 194 ? -1.424 -20.998 8.046 1.00 88.69 194 MET A O 1
ATOM 1538 N N . VAL A 1 195 ? -0.827 -20.654 10.181 1.00 86.44 195 VAL A N 1
ATOM 1539 C CA . VAL A 1 195 ? -1.009 -22.060 10.585 1.00 86.44 195 VAL A CA 1
ATOM 1540 C C . VAL A 1 195 ? -2.488 -22.428 10.656 1.00 86.44 195 VAL A C 1
ATOM 1542 O O . VAL A 1 195 ? -2.851 -23.556 10.349 1.00 86.44 195 VAL A O 1
ATOM 1545 N N . THR A 1 196 ? -3.352 -21.479 11.014 1.00 77.75 196 THR A N 1
ATOM 1546 C CA . THR A 1 196 ? -4.801 -21.714 11.134 1.00 77.75 196 THR A CA 1
ATOM 1547 C C . THR A 1 196 ? -5.502 -21.850 9.768 1.00 77.75 196 THR A C 1
ATOM 1549 O O . THR A 1 196 ? -6.665 -22.249 9.705 1.00 77.75 196 THR A O 1
ATOM 1552 N N . LEU A 1 197 ? -4.819 -21.506 8.670 1.00 60.47 197 LEU A N 1
ATOM 1553 C CA . LEU A 1 197 ? -5.295 -21.659 7.289 1.00 60.47 197 LEU A CA 1
ATOM 1554 C C . LEU A 1 197 ? -4.976 -23.033 6.663 1.00 60.47 197 LEU A C 1
ATOM 1556 O O . LEU A 1 197 ? -5.518 -23.330 5.597 1.00 60.47 197 LEU A O 1
ATOM 1560 N N . LEU A 1 198 ? -4.119 -23.845 7.298 1.00 47.06 198 LEU A N 1
ATOM 1561 C CA . LEU A 1 198 ? -3.772 -25.217 6.889 1.00 47.06 198 LEU A CA 1
ATOM 1562 C C . LEU A 1 198 ? -4.652 -26.258 7.595 1.00 47.06 198 LEU A C 1
ATOM 1564 O O . LEU A 1 198 ? -5.004 -27.255 6.924 1.00 47.06 198 LEU A O 1
#

pLDDT: mean 83.11, std 17.86, range [36.75, 97.94]

InterPro domains:
  IPR011989 Armadillo-like helical [G3DSA:1.25.10.10] (1-198)
  IPR016024 Armadillo-type fold [SSF48371] (6-195)
  IPR040122 Importin beta family [PTHR10527] (1-197)

Solvent-accessible surface area (backbone atoms only — not comparable to full-atom values): 11231 Å² total; per-residue (Å²): 111,63,71,53,53,58,51,47,59,73,74,50,67,78,80,51,53,61,59,51,43,54,50,48,39,51,43,51,74,73,46,44,80,80,43,58,94,45,47,71,59,49,46,52,54,25,47,54,49,40,70,39,84,90,54,56,70,67,55,20,48,43,28,42,48,39,46,53,56,45,60,73,34,78,89,36,44,70,58,57,64,66,50,56,69,69,58,52,44,52,60,54,46,56,27,45,51,31,39,28,70,37,58,78,54,76,66,56,57,55,49,53,61,62,66,69,62,83,81,87,82,80,95,64,92,70,78,74,76,78,50,45,67,57,40,31,52,49,15,53,53,49,47,53,51,51,55,73,48,42,59,61,65,64,49,50,54,41,50,50,50,46,32,71,76,63,11,63,81,40,89,50,64,47,42,27,50,30,28,53,52,51,52,54,50,47,54,69,79,35,46,68,58,60,59,74,74,110

Radius of gyration: 18.66 Å; Cα contacts (8 Å, |Δi|>4): 167; chains: 1; bounding box: 52×47×31 Å

Secondary structure (DSSP, 8-state):
-HHHHHHHHHHS-TTHHHHHHHHHHHHHHH-HHHHGGGHHHHHHHHHHHHH-TTS-HHHHHHHHHHHHHHHT-HHHHHHHHTS-HHHHHHHHHHHHHHHHHT---HHHHHHHHHH-S--------------HHHHHHHHHHHHHHHHHHS-HHHHHHHHHHHIIIIITT-SSHHHHHHHHHHHHHHHHH-HHHHHHT-

Foldseek 3Di:
DVVVVLVVCVVDDLVCLLVSLVVLLVCCLPPVVVCLVPVLVLLVSLLVQLPDPVHDNSSNLSSLVSVLSLLVDPSCLVVLQPHDLVSLLSLLVSLLVLQLVLDDDPVVVVVVVVVPDDDDDDDDPDPPPCHSVNSNVSSVVSNLSSCVSYDLLSLVVSLVCCLVPFACPDPDVSSVVSNVVSVVSSCVSPVPSVVVVD

Sequence (198 aa):
MMVAVFSLLHGYERSYFKSAFGELIKLVSAEPGLLKPYMSDMVLDALQIAENSGVSDETRRLAFELVMAMTELKECDQMMMNLPYETVVRLFIVPVKMLVLSVKDNRELDEEKKGKGVADGADGENEKVVDDNDVYEFGMKCLKKLCVAFEGRKVVDVCYELLTKYYLDSTDWKMRHAGITLLTVIAKEFSDEMVTLL